Protein AF-A0A7C3X3Q3-F1 (afdb_monomer_lite)

pLDDT: mean 87.03, std 16.1, range [41.56, 98.62]

Secondary structure (DSSP, 8-state):
--TT-S-TTT---HHHHTT-EE-TTS-EE-GGGTTSEE----HHHHHHHHHHHHHHH-TTHHHHHHHHHHHHHHHHHHHHTTTTHHHHHH-HHHHHHHHHHHHHHHHHTT--EEEEEEEETTTEEEEEEES-S-HHHHHHHHHHHHHHHHTEEEEEEEEEEETTEEEEEEEEEEEPP------PPPPPPPPP--------S----

Sequence (205 aa):
MPGDDKCSLCGFPRSIRQKLVWAADGGLYLPARRSERLIMLEQEEISTLLAEGTRLRGEELLPTLRERRREFSREQVASQVRGLRRFLLRHRPMVKGAIKAAFGEASYYGCGNISVTRLHPGKEMELKARHPYHPHLLAGDMWGFWEGLFGVEALLFLNRVSEGEWSIVVKTVGKAKSRLAGERPPRRPERGGWLSGRCCAGLGG

Structure (mmCIF, N/CA/C/O backbone):
data_AF-A0A7C3X3Q3-F1
#
_entry.id   AF-A0A7C3X3Q3-F1
#
loop_
_atom_site.group_PDB
_atom_site.id
_atom_site.type_symbol
_atom_site.label_atom_id
_atom_site.label_alt_id
_atom_site.label_comp_id
_atom_site.label_asym_id
_atom_site.label_entity_id
_atom_site.label_seq_id
_atom_site.pdbx_PDB_ins_code
_atom_site.Cartn_x
_atom_site.Cartn_y
_atom_site.Cartn_z
_atom_site.occupancy
_atom_site.B_iso_or_equiv
_atom_site.auth_seq_id
_atom_site.auth_comp_id
_atom_site.auth_asym_id
_atom_site.auth_atom_id
_atom_site.pdbx_PDB_model_num
ATOM 1 N N . MET A 1 1 ? 14.078 -7.267 12.164 1.00 48.78 1 MET A N 1
ATOM 2 C CA . MET A 1 1 ? 14.572 -8.296 11.227 1.00 48.78 1 MET A CA 1
ATOM 3 C C . MET A 1 1 ? 15.962 -8.684 11.694 1.00 48.78 1 MET A C 1
ATOM 5 O O . MET A 1 1 ? 16.666 -7.781 12.138 1.00 48.78 1 MET A O 1
ATOM 9 N N . PRO A 1 2 ? 16.345 -9.967 11.646 1.00 48.94 2 PRO A N 1
ATOM 10 C CA . PRO A 1 2 ? 17.743 -10.356 11.809 1.00 48.94 2 PRO A CA 1
ATOM 11 C C . PRO A 1 2 ? 18.583 -9.621 10.755 1.00 48.94 2 PRO A C 1
ATOM 13 O O . PRO A 1 2 ? 18.101 -9.422 9.640 1.00 48.94 2 PRO A O 1
ATOM 16 N N . GLY A 1 3 ? 19.800 -9.198 11.094 1.00 62.47 3 GLY A N 1
ATOM 17 C CA . GLY A 1 3 ? 20.677 -8.406 10.217 1.00 62.47 3 GLY A CA 1
ATOM 18 C C . GLY A 1 3 ? 21.105 -9.092 8.910 1.00 62.47 3 GLY A C 1
ATOM 19 O O . GLY A 1 3 ? 21.753 -8.454 8.086 1.00 62.47 3 GLY A O 1
ATOM 20 N N . ASP A 1 4 ? 20.690 -10.343 8.685 1.00 80.38 4 ASP A N 1
ATOM 21 C CA . ASP A 1 4 ? 21.292 -11.250 7.705 1.00 80.38 4 ASP A CA 1
ATOM 22 C C . ASP A 1 4 ? 20.435 -11.533 6.456 1.00 80.38 4 ASP A C 1
ATOM 24 O O . ASP A 1 4 ? 20.817 -12.360 5.626 1.00 80.38 4 ASP A O 1
ATOM 28 N N . ASP A 1 5 ? 19.297 -10.854 6.248 1.00 84.94 5 ASP A N 1
ATOM 29 C CA . ASP A 1 5 ? 18.501 -11.001 5.007 1.00 84.94 5 ASP A CA 1
ATOM 30 C C . ASP A 1 5 ? 19.105 -10.220 3.828 1.00 84.94 5 ASP A C 1
ATOM 32 O O . ASP A 1 5 ? 18.415 -9.519 3.093 1.00 84.94 5 ASP A O 1
ATOM 36 N N . LYS A 1 6 ? 20.422 -10.301 3.651 1.00 88.00 6 LYS A N 1
ATOM 37 C CA . LYS A 1 6 ? 21.136 -9.727 2.510 1.00 88.00 6 LYS A CA 1
ATOM 38 C C . LYS A 1 6 ? 21.990 -10.801 1.848 1.00 88.00 6 LYS A C 1
ATOM 40 O O . LYS A 1 6 ? 22.506 -11.732 2.474 1.00 88.00 6 LYS A O 1
ATOM 45 N N . CYS A 1 7 ? 22.109 -10.727 0.532 1.00 85.94 7 CYS A N 1
ATOM 46 C CA . CYS A 1 7 ? 23.108 -11.493 -0.195 1.00 85.94 7 CYS A CA 1
ATOM 47 C C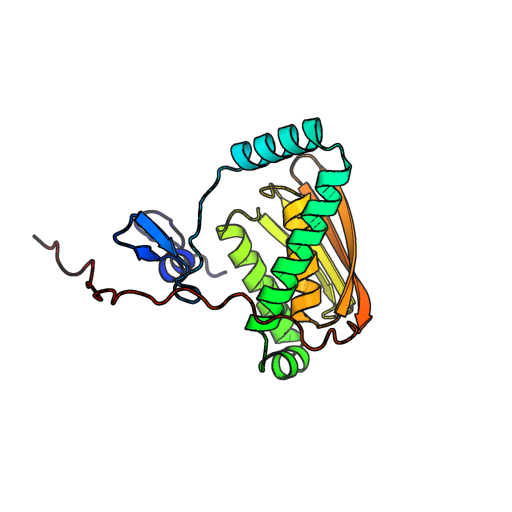 . CYS A 1 7 ? 24.501 -11.011 0.234 1.00 85.94 7 CYS A C 1
ATOM 49 O O . CYS A 1 7 ? 24.754 -9.811 0.211 1.00 85.94 7 CYS A O 1
ATOM 51 N N . SER A 1 8 ? 25.406 -11.921 0.598 1.00 89.06 8 SER A N 1
ATOM 52 C CA . SER A 1 8 ? 26.777 -11.552 0.981 1.00 89.06 8 SER A CA 1
ATOM 53 C C . SER A 1 8 ? 27.591 -10.990 -0.187 1.00 89.06 8 SER A C 1
ATOM 55 O O . SER A 1 8 ? 28.558 -10.279 0.043 1.00 89.06 8 SER A O 1
ATOM 57 N N . LEU A 1 9 ? 27.195 -11.292 -1.429 1.00 90.75 9 LEU A N 1
ATOM 58 C CA . LEU A 1 9 ? 27.890 -10.835 -2.633 1.00 90.75 9 LEU A CA 1
ATOM 59 C C . LEU A 1 9 ? 27.426 -9.447 -3.087 1.00 90.75 9 LEU A C 1
ATOM 61 O O . LEU A 1 9 ? 28.248 -8.590 -3.373 1.00 90.75 9 LEU A O 1
ATOM 65 N N . CYS A 1 10 ? 26.109 -9.223 -3.169 1.00 87.75 10 CYS A N 1
ATOM 66 C CA . CYS A 1 10 ? 25.545 -8.004 -3.765 1.00 87.75 10 CYS A CA 1
ATOM 67 C C . CYS A 1 10 ? 24.688 -7.162 -2.809 1.00 87.75 10 CYS A C 1
ATOM 69 O O . CYS A 1 10 ? 24.127 -6.152 -3.218 1.00 87.75 10 CYS A O 1
ATOM 71 N N . GLY A 1 11 ? 24.496 -7.594 -1.561 1.00 86.94 11 GLY A N 1
ATOM 72 C CA . GLY A 1 11 ? 23.656 -6.892 -0.587 1.00 86.94 11 GLY A CA 1
ATOM 73 C C . GLY A 1 11 ? 22.145 -6.961 -0.849 1.00 86.94 11 GLY A C 1
ATOM 74 O O . GLY A 1 11 ? 21.373 -6.525 0.005 1.00 86.94 11 GLY A O 1
ATOM 75 N N . PHE A 1 12 ? 21.702 -7.531 -1.978 1.00 84.75 12 PHE A N 1
ATOM 76 C CA . PHE A 1 12 ? 20.283 -7.622 -2.332 1.00 84.75 12 PHE A CA 1
ATOM 77 C C . PHE A 1 12 ? 19.506 -8.524 -1.355 1.00 84.75 12 PHE A C 1
ATOM 79 O O . PHE A 1 12 ? 20.010 -9.602 -1.010 1.00 84.75 12 PHE A O 1
ATOM 86 N N . PRO A 1 13 ? 18.289 -8.146 -0.920 1.00 86.69 13 PRO A N 1
ATOM 87 C CA . PRO A 1 13 ? 17.530 -8.949 0.031 1.00 86.69 13 PRO A CA 1
ATOM 88 C C . PRO A 1 13 ? 17.146 -10.330 -0.509 1.00 86.69 13 PRO A C 1
ATOM 90 O O . PRO A 1 13 ? 16.557 -10.460 -1.589 1.00 86.69 13 PRO A O 1
ATOM 93 N N . ARG A 1 14 ? 17.468 -11.393 0.242 1.00 88.94 14 ARG A N 1
ATOM 94 C CA . ARG A 1 14 ? 17.221 -12.777 -0.212 1.00 88.94 14 ARG A CA 1
ATOM 95 C C . ARG A 1 14 ? 15.725 -13.073 -0.268 1.00 88.94 14 ARG A C 1
ATOM 97 O O . ARG A 1 14 ? 15.280 -13.774 -1.179 1.00 88.94 14 ARG A O 1
ATOM 104 N N . SER A 1 15 ? 14.956 -12.497 0.653 1.00 85.62 15 SER A N 1
ATOM 105 C CA . SER A 1 15 ? 13.493 -12.585 0.678 1.00 85.62 15 SER A CA 1
ATOM 106 C C . SER A 1 15 ? 12.829 -12.086 -0.611 1.00 85.62 15 SER A C 1
ATOM 108 O O . SER A 1 15 ? 11.903 -12.734 -1.100 1.00 85.62 15 SER A O 1
ATOM 110 N N . ILE A 1 16 ? 13.322 -10.994 -1.209 1.00 86.19 16 ILE A N 1
ATOM 111 C CA . ILE A 1 16 ? 12.808 -10.480 -2.489 1.00 86.19 16 ILE A CA 1
ATOM 112 C C . ILE A 1 16 ? 13.169 -11.432 -3.625 1.00 86.19 16 ILE A C 1
ATOM 114 O O . ILE A 1 16 ? 12.316 -11.767 -4.444 1.00 86.19 16 ILE A O 1
ATOM 118 N N . ARG A 1 17 ? 14.420 -11.909 -3.671 1.00 87.81 17 ARG A N 1
ATOM 119 C CA . ARG A 1 17 ? 14.879 -12.834 -4.719 1.00 87.81 17 ARG A CA 1
ATOM 120 C C . ARG A 1 17 ? 14.000 -14.084 -4.800 1.00 87.81 17 ARG A C 1
ATOM 122 O O . ARG A 1 17 ? 13.717 -14.558 -5.890 1.00 87.81 17 ARG A O 1
ATOM 129 N N . GLN A 1 18 ? 13.549 -14.610 -3.663 1.00 88.00 18 GLN A N 1
ATOM 130 C CA . GLN A 1 18 ? 12.656 -15.776 -3.619 1.00 88.00 18 GLN A CA 1
ATOM 131 C C . GLN A 1 18 ? 11.231 -15.473 -4.112 1.00 88.00 18 GLN A C 1
ATOM 133 O O . GLN A 1 18 ? 10.483 -16.392 -4.448 1.00 88.00 18 GLN A O 1
ATOM 138 N N . LYS A 1 19 ? 10.847 -14.195 -4.149 1.00 89.31 19 LYS A N 1
ATOM 139 C CA . LYS A 1 19 ? 9.510 -13.715 -4.516 1.00 89.31 19 LYS A CA 1
ATOM 140 C C . LYS A 1 19 ? 9.447 -13.103 -5.908 1.00 89.31 19 LYS A C 1
ATOM 142 O O . LYS A 1 19 ? 8.349 -12.791 -6.349 1.00 89.31 19 LYS A O 1
ATOM 147 N N . LEU A 1 20 ? 10.568 -12.964 -6.606 1.00 90.44 20 LEU A N 1
ATOM 148 C CA . LEU A 1 20 ? 10.625 -12.436 -7.964 1.00 90.44 20 LEU A CA 1
ATOM 149 C C . LEU A 1 20 ? 11.156 -13.497 -8.925 1.00 90.44 20 LEU A C 1
ATOM 151 O O . LEU A 1 20 ? 12.190 -14.114 -8.686 1.00 90.44 20 LEU A O 1
ATOM 155 N N . VAL A 1 21 ? 10.445 -13.695 -10.031 1.00 91.38 21 VAL A N 1
ATOM 156 C CA . VAL A 1 21 ? 10.838 -14.593 -11.119 1.00 91.38 21 VAL A CA 1
ATOM 157 C C . VAL A 1 21 ? 11.000 -13.766 -12.378 1.00 91.38 21 VAL A C 1
ATOM 159 O O . VAL A 1 21 ? 10.036 -13.162 -12.843 1.00 91.38 21 VAL A O 1
ATOM 162 N N . TRP A 1 22 ? 12.209 -13.774 -12.926 1.00 90.50 22 TRP A N 1
ATOM 163 C CA . TRP A 1 22 ? 12.476 -13.315 -14.282 1.00 90.50 22 TRP A CA 1
ATOM 164 C C . TRP A 1 22 ? 12.154 -14.461 -15.236 1.00 90.50 22 TRP A C 1
ATOM 166 O O . TRP A 1 22 ? 12.730 -15.545 -15.119 1.00 90.50 22 TRP A O 1
ATOM 176 N N . ALA A 1 23 ? 11.188 -14.258 -16.123 1.00 89.31 23 ALA A N 1
ATOM 177 C CA . ALA A 1 23 ? 10.829 -15.235 -17.139 1.00 89.31 23 ALA A CA 1
ATOM 178 C C . ALA A 1 23 ? 11.629 -15.000 -18.430 1.00 89.31 23 ALA A C 1
ATOM 180 O O . ALA A 1 23 ? 12.208 -13.936 -18.643 1.00 89.31 23 ALA A O 1
ATOM 181 N N . ALA A 1 24 ? 11.660 -16.010 -19.302 1.00 88.88 24 ALA A N 1
ATOM 182 C CA . ALA A 1 24 ? 12.420 -15.961 -20.555 1.00 88.88 24 ALA A CA 1
ATOM 183 C C . ALA A 1 24 ? 11.885 -14.921 -21.556 1.00 88.88 24 ALA A C 1
ATOM 185 O O . ALA A 1 24 ? 12.605 -14.528 -22.465 1.00 88.88 24 ALA A O 1
ATOM 186 N N . ASP A 1 25 ? 10.648 -14.453 -21.377 1.00 87.88 25 ASP A N 1
ATOM 187 C CA . ASP A 1 25 ? 10.040 -13.379 -22.171 1.00 87.88 25 ASP A CA 1
ATOM 188 C C . ASP A 1 25 ? 10.447 -11.971 -21.685 1.00 87.88 25 ASP A C 1
ATOM 190 O O . ASP A 1 25 ? 9.892 -10.967 -22.133 1.00 87.88 25 ASP A O 1
ATOM 194 N N . GLY A 1 26 ? 11.392 -11.885 -20.740 1.00 88.38 26 GLY A N 1
ATOM 195 C CA . GLY A 1 26 ? 11.824 -10.632 -20.122 1.00 88.38 26 GLY A CA 1
ATOM 196 C C . GLY A 1 26 ? 10.808 -10.051 -19.132 1.00 88.38 26 GLY A C 1
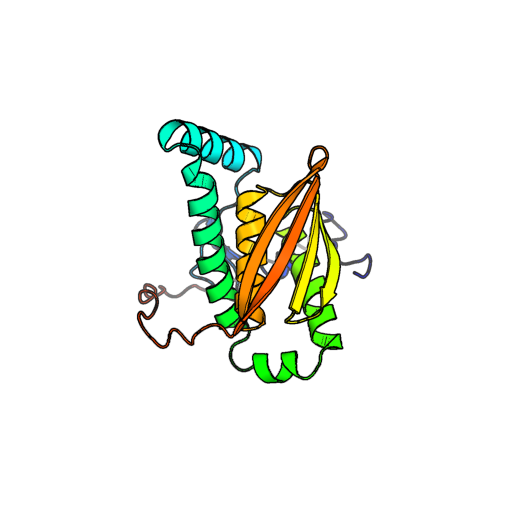ATOM 197 O O . GLY A 1 26 ? 10.957 -8.913 -18.685 1.00 88.38 26 GLY A O 1
ATOM 198 N N . GLY A 1 27 ? 9.748 -10.789 -18.792 1.00 91.81 27 GLY A N 1
ATOM 199 C CA . GLY A 1 27 ? 8.782 -10.390 -17.779 1.00 91.81 27 GLY A CA 1
ATOM 200 C C . GLY A 1 27 ? 9.265 -10.682 -16.356 1.00 91.81 27 GLY A C 1
ATOM 201 O O . GLY A 1 27 ? 9.918 -11.692 -16.087 1.00 91.81 27 GLY A O 1
ATOM 202 N N . LEU A 1 28 ? 8.892 -9.806 -15.424 1.00 91.62 28 LEU A N 1
ATOM 203 C CA . LEU A 1 28 ? 9.081 -10.002 -13.990 1.00 91.62 28 LEU A CA 1
ATOM 204 C C . LEU A 1 28 ? 7.753 -10.429 -13.359 1.00 91.62 28 LEU A C 1
ATOM 206 O O . LEU A 1 28 ? 6.719 -9.823 -13.628 1.00 91.62 28 LEU A O 1
ATOM 210 N N . TYR A 1 29 ? 7.760 -11.457 -12.513 1.00 91.88 29 TYR A N 1
ATOM 211 C CA . TYR A 1 29 ? 6.540 -12.027 -11.933 1.00 91.88 29 TYR A CA 1
ATOM 212 C C . TYR A 1 29 ? 6.707 -12.378 -10.459 1.00 91.88 29 TYR A C 1
ATOM 214 O O . TYR A 1 29 ? 7.791 -12.741 -10.006 1.00 91.88 29 TYR A O 1
ATOM 222 N N . LEU A 1 30 ? 5.591 -12.394 -9.727 1.00 88.50 30 LEU A N 1
ATOM 223 C CA . LEU A 1 30 ? 5.519 -13.039 -8.415 1.00 88.50 30 LEU A CA 1
ATOM 224 C C . LEU A 1 30 ? 5.216 -14.542 -8.591 1.00 88.50 30 LEU A C 1
ATOM 226 O O . LEU A 1 30 ? 4.232 -14.873 -9.263 1.00 88.50 30 LEU A O 1
ATOM 230 N N . PRO A 1 31 ? 5.947 -15.481 -7.951 1.00 85.69 31 PRO A N 1
ATOM 231 C CA . PRO A 1 31 ? 5.655 -16.914 -8.014 1.00 85.69 31 PRO A CA 1
ATOM 232 C C . PRO A 1 31 ? 4.219 -17.251 -7.616 1.00 85.69 31 PRO A C 1
ATOM 234 O O . PRO A 1 31 ? 3.584 -18.096 -8.243 1.00 85.69 31 PRO A O 1
ATOM 237 N N . ALA A 1 32 ? 3.688 -16.559 -6.604 1.00 82.38 32 ALA A N 1
ATOM 238 C CA . ALA A 1 32 ? 2.316 -16.737 -6.141 1.00 82.38 32 ALA A CA 1
ATOM 239 C C . ALA A 1 32 ? 1.274 -16.220 -7.152 1.00 82.38 32 ALA A C 1
ATOM 241 O O . ALA A 1 32 ? 0.105 -16.595 -7.085 1.00 82.38 32 ALA A O 1
ATOM 242 N N . ARG A 1 33 ? 1.677 -15.358 -8.096 1.00 81.50 33 ARG A N 1
ATOM 243 C CA . ARG A 1 33 ? 0.783 -14.651 -9.022 1.00 81.50 33 ARG A CA 1
ATOM 244 C C . ARG A 1 33 ? 1.365 -14.552 -10.423 1.00 81.50 33 ARG A C 1
ATOM 246 O O . ARG A 1 33 ? 1.398 -13.488 -11.022 1.00 81.50 33 ARG A O 1
ATOM 253 N N . ARG A 1 34 ? 1.750 -15.684 -11.008 1.00 76.19 34 ARG A N 1
ATOM 254 C CA . ARG A 1 34 ? 2.487 -15.716 -12.285 1.00 76.19 34 ARG A CA 1
ATOM 255 C C . ARG A 1 34 ? 1.800 -15.083 -13.521 1.00 76.19 34 ARG A C 1
ATOM 257 O O . ARG A 1 34 ? 2.319 -15.259 -14.607 1.00 76.19 34 ARG A O 1
ATOM 264 N N . SER A 1 35 ? 0.594 -14.507 -13.457 1.00 81.69 35 SER A N 1
ATOM 265 C CA . SER A 1 35 ? 0.067 -13.689 -14.585 1.00 81.69 35 SER A CA 1
ATOM 266 C C . SER A 1 35 ? 0.054 -12.203 -14.305 1.00 81.69 35 SER A C 1
ATOM 268 O O . SER A 1 35 ? -0.385 -11.440 -15.156 1.00 81.69 35 SER A O 1
ATOM 270 N N . GLU A 1 36 ? 0.393 -11.803 -13.091 1.00 85.56 36 GLU A N 1
ATOM 271 C CA . GLU A 1 36 ? 0.588 -10.401 -12.797 1.00 85.56 36 GLU A CA 1
ATOM 272 C C . GLU A 1 36 ? 2.037 -10.138 -13.174 1.00 85.56 36 GLU A C 1
ATOM 274 O O . GLU A 1 36 ? 2.958 -10.610 -12.501 1.00 85.56 36 GLU A O 1
ATOM 279 N N . ARG A 1 37 ? 2.219 -9.484 -14.324 1.00 91.25 37 ARG A N 1
ATOM 280 C CA . ARG A 1 37 ? 3.520 -8.954 -14.709 1.00 91.25 37 ARG A CA 1
ATOM 281 C C . ARG A 1 37 ? 3.790 -7.747 -13.825 1.00 91.25 37 ARG A C 1
ATOM 283 O O . ARG A 1 37 ? 2.954 -6.853 -13.712 1.00 91.25 37 ARG A O 1
ATOM 290 N N . LEU A 1 38 ? 4.948 -7.750 -13.196 1.00 91.06 38 LEU A N 1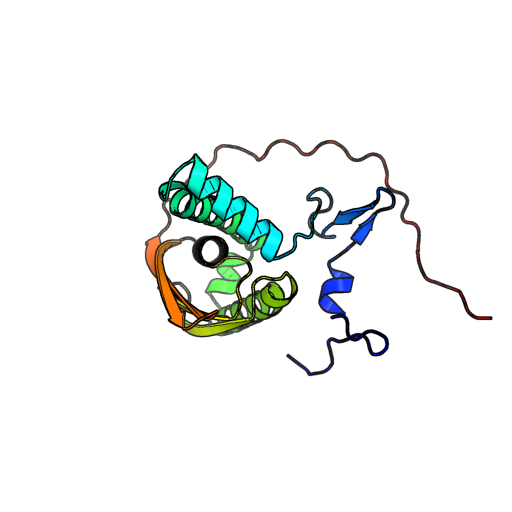
ATOM 291 C CA . LEU A 1 38 ? 5.472 -6.615 -12.472 1.00 91.06 38 LEU A CA 1
ATOM 292 C C . LEU A 1 38 ? 6.203 -5.706 -13.452 1.00 91.06 38 LEU A C 1
ATOM 294 O O . LEU A 1 38 ? 6.945 -6.168 -14.320 1.00 91.06 38 LEU A O 1
ATOM 298 N N . ILE A 1 39 ? 5.989 -4.412 -13.274 1.00 92.50 39 ILE A N 1
ATOM 299 C CA . ILE A 1 39 ? 6.817 -3.365 -13.852 1.00 92.50 39 ILE A CA 1
ATOM 300 C C . ILE A 1 39 ? 7.496 -2.641 -12.695 1.00 92.50 39 ILE A C 1
ATOM 302 O O . ILE A 1 39 ? 6.902 -2.480 -11.627 1.00 92.50 39 ILE A O 1
ATOM 306 N N . MET A 1 40 ? 8.750 -2.263 -12.898 1.00 90.81 40 MET A N 1
ATOM 307 C CA . MET A 1 40 ? 9.483 -1.404 -11.978 1.00 90.81 40 MET A CA 1
ATOM 308 C C . MET A 1 40 ? 9.474 -0.012 -12.591 1.00 90.81 40 MET A C 1
ATOM 310 O O . MET A 1 40 ? 9.787 0.124 -13.769 1.00 90.81 40 MET A O 1
ATOM 314 N N . LEU A 1 41 ? 9.048 0.971 -11.807 1.00 94.38 41 LEU A N 1
ATOM 315 C CA . LEU A 1 41 ? 9.031 2.376 -12.190 1.00 94.38 41 LEU A CA 1
ATOM 316 C C . LEU A 1 41 ? 9.858 3.144 -11.169 1.00 94.38 41 LEU A C 1
ATOM 318 O O . LEU A 1 41 ? 9.809 2.825 -9.973 1.00 94.38 41 LEU A O 1
ATOM 322 N N . GLU A 1 42 ? 10.590 4.141 -11.638 1.00 94.19 42 GLU A N 1
ATOM 323 C CA . GLU A 1 42 ? 11.305 5.063 -10.767 1.00 94.19 42 GLU A CA 1
ATOM 324 C C . GLU A 1 42 ? 10.317 6.013 -10.076 1.00 94.19 42 GLU A C 1
ATOM 326 O O . GLU A 1 42 ? 9.201 6.271 -10.548 1.00 94.19 42 GLU A O 1
ATOM 331 N N . GLN A 1 43 ? 10.703 6.524 -8.908 1.00 94.12 43 GLN A N 1
ATOM 332 C CA . GLN A 1 43 ? 9.839 7.408 -8.124 1.00 94.12 43 GLN A CA 1
ATOM 333 C C . GLN A 1 43 ? 9.528 8.702 -8.894 1.00 94.12 43 GLN A C 1
ATOM 335 O O . GLN A 1 43 ? 8.411 9.230 -8.829 1.00 94.12 43 GLN A O 1
ATOM 340 N N . GLU A 1 44 ? 10.509 9.194 -9.639 1.00 95.12 44 GLU A N 1
ATOM 341 C CA . GLU A 1 44 ? 10.461 10.381 -10.480 1.00 95.12 44 GLU A CA 1
ATOM 342 C C . GLU A 1 44 ? 9.469 10.197 -11.634 1.00 95.12 44 GLU A C 1
ATOM 344 O O . GLU A 1 44 ? 8.680 11.101 -11.916 1.00 95.12 44 GLU A O 1
ATOM 349 N N . GLU A 1 45 ? 9.433 9.011 -12.246 1.00 96.62 45 GLU A N 1
ATOM 350 C CA . GLU A 1 45 ? 8.486 8.673 -13.314 1.00 96.62 45 GLU A CA 1
ATOM 351 C C . GLU A 1 45 ? 7.046 8.672 -12.794 1.00 96.62 45 GLU A C 1
ATOM 353 O O . GLU A 1 45 ? 6.161 9.286 -13.396 1.00 96.62 45 GLU A O 1
ATOM 358 N N . ILE A 1 46 ? 6.809 8.037 -11.637 1.00 96.38 46 ILE A N 1
ATOM 359 C CA . ILE A 1 46 ? 5.488 8.025 -10.990 1.00 96.38 46 ILE A CA 1
ATOM 360 C C . ILE A 1 46 ? 5.059 9.454 -10.646 1.00 96.38 46 ILE A C 1
ATOM 362 O O . ILE A 1 46 ? 3.923 9.845 -10.919 1.00 96.38 46 ILE A O 1
ATOM 366 N N . SER A 1 47 ? 5.965 10.243 -10.066 1.00 95.25 47 SER A N 1
ATOM 367 C CA . SER A 1 47 ? 5.686 11.625 -9.667 1.00 95.25 47 SER A CA 1
ATOM 368 C C . SER A 1 47 ? 5.363 12.503 -10.876 1.00 95.25 47 SER A C 1
ATOM 370 O O . SER A 1 47 ? 4.388 13.251 -10.841 1.00 95.25 47 SER A O 1
ATOM 372 N N . THR A 1 48 ? 6.118 12.358 -11.966 1.00 97.00 48 THR A N 1
ATOM 373 C CA . THR A 1 48 ? 5.900 13.092 -13.220 1.00 97.00 48 THR A CA 1
ATOM 374 C C . THR A 1 48 ? 4.560 12.722 -13.847 1.00 97.00 48 THR A C 1
ATOM 376 O O . THR A 1 48 ? 3.777 13.602 -14.202 1.00 97.00 48 THR A O 1
ATOM 379 N N . LEU A 1 49 ? 4.242 11.426 -13.918 1.00 97.31 49 LEU A N 1
ATOM 380 C CA . LEU A 1 49 ? 2.973 10.945 -14.464 1.00 97.31 49 LEU A CA 1
ATOM 381 C C . LEU A 1 49 ? 1.772 11.479 -13.674 1.00 97.31 49 LEU A C 1
ATOM 383 O O . LEU A 1 49 ? 0.758 11.859 -14.262 1.00 97.31 49 LEU A O 1
ATOM 387 N N . LEU A 1 50 ? 1.875 11.531 -12.345 1.00 97.06 50 LEU A N 1
ATOM 388 C CA . LEU A 1 50 ? 0.814 12.061 -11.489 1.00 97.06 50 LEU A CA 1
ATOM 389 C C . LEU A 1 50 ? 0.716 13.586 -11.545 1.00 97.06 50 LEU A C 1
ATOM 391 O O . LEU A 1 50 ? -0.399 14.106 -11.501 1.00 97.06 50 LEU A O 1
ATOM 395 N N . ALA A 1 51 ? 1.839 14.294 -11.677 1.00 96.44 51 ALA A N 1
ATOM 396 C CA . ALA A 1 51 ? 1.851 15.741 -11.868 1.00 96.44 51 ALA A CA 1
ATOM 397 C C . ALA A 1 51 ? 1.169 16.122 -13.190 1.00 96.44 51 ALA A C 1
ATOM 399 O O . ALA A 1 51 ? 0.249 16.939 -13.193 1.00 96.44 51 ALA A O 1
ATOM 400 N N . GLU A 1 52 ? 1.525 15.455 -14.291 1.00 98.00 52 GLU A N 1
ATOM 401 C CA . GLU A 1 52 ? 0.879 15.656 -15.592 1.00 98.00 52 GLU A CA 1
ATOM 402 C C . GLU A 1 52 ? -0.596 15.246 -15.574 1.00 98.00 52 GLU A C 1
ATOM 404 O O . GLU A 1 52 ? -1.458 15.968 -16.078 1.00 98.00 52 GLU A O 1
ATOM 409 N N . GLY A 1 53 ? -0.922 14.121 -14.934 1.00 97.31 53 GLY A N 1
ATOM 410 C CA . GLY A 1 53 ? -2.305 13.696 -14.748 1.00 97.31 53 GLY A CA 1
ATOM 411 C C . GLY A 1 53 ? -3.130 14.744 -14.000 1.00 97.31 53 GLY A C 1
ATOM 412 O O . GLY A 1 53 ? -4.234 15.076 -14.432 1.00 97.31 53 GLY A O 1
ATOM 413 N N . THR A 1 54 ? -2.586 15.292 -12.913 1.00 97.44 54 THR A N 1
ATOM 414 C CA . THR A 1 54 ? -3.236 16.335 -12.105 1.00 97.44 54 THR A CA 1
ATOM 415 C C . THR A 1 54 ? -3.378 17.630 -12.900 1.00 97.44 54 THR A C 1
ATOM 417 O O . THR A 1 54 ? -4.447 18.232 -12.896 1.00 97.44 54 THR A O 1
ATOM 420 N N . ARG A 1 55 ? -2.363 18.013 -13.683 1.00 97.81 55 ARG A N 1
ATOM 421 C CA . ARG A 1 55 ? -2.428 19.168 -14.591 1.00 97.81 55 ARG A CA 1
ATOM 422 C C . ARG A 1 55 ? -3.560 19.038 -15.617 1.00 97.81 55 ARG A C 1
ATOM 424 O O . ARG A 1 55 ? -4.223 20.024 -15.920 1.00 97.81 55 ARG A O 1
ATOM 431 N N . LEU A 1 56 ? -3.785 17.835 -16.150 1.00 98.06 56 LEU A N 1
ATOM 432 C CA . LEU A 1 56 ? -4.787 17.576 -17.192 1.00 98.06 56 LEU A CA 1
ATOM 433 C C . LEU A 1 56 ? -6.203 17.316 -16.654 1.00 98.06 56 LEU A C 1
ATOM 435 O O . LEU A 1 56 ? -7.179 17.584 -17.354 1.00 98.06 56 LEU A O 1
ATOM 439 N N . ARG A 1 57 ? -6.333 16.730 -15.459 1.00 96.50 57 ARG A N 1
ATOM 440 C CA . ARG A 1 57 ? -7.615 16.258 -14.892 1.00 96.50 57 ARG A CA 1
ATOM 441 C C . ARG A 1 57 ? -8.040 16.995 -13.620 1.00 96.50 57 ARG A C 1
ATOM 443 O O . ARG A 1 57 ? -9.141 16.752 -13.138 1.00 96.50 57 ARG A O 1
ATOM 450 N N . GLY A 1 58 ? -7.196 17.881 -13.103 1.00 97.12 58 GLY A N 1
ATOM 451 C CA . GLY A 1 58 ? -7.401 18.599 -11.852 1.00 97.12 58 GLY A CA 1
ATOM 452 C C . GLY A 1 58 ? -7.019 17.794 -10.607 1.00 97.12 58 GLY A C 1
ATOM 453 O O . GLY A 1 58 ? -6.707 16.601 -10.656 1.00 97.12 58 GLY A O 1
ATOM 454 N N . GLU A 1 59 ? -7.094 18.471 -9.461 1.00 94.69 59 GLU A N 1
ATOM 455 C CA . GLU A 1 59 ? -6.732 17.946 -8.133 1.00 94.69 59 GLU A CA 1
ATOM 456 C C . GLU A 1 59 ? -7.592 16.750 -7.685 1.00 94.69 59 GLU A C 1
ATOM 458 O O . GLU A 1 59 ? -7.184 15.960 -6.833 1.00 94.69 59 GLU A O 1
ATOM 463 N N . GLU A 1 60 ? -8.768 16.554 -8.290 1.00 95.75 60 GLU A N 1
ATOM 464 C CA . GLU A 1 60 ? -9.659 15.417 -8.014 1.00 95.75 60 GLU A CA 1
ATOM 465 C C . GLU A 1 60 ? -9.080 14.062 -8.458 1.00 95.75 60 GLU A C 1
ATOM 467 O O . GLU A 1 60 ? -9.532 13.000 -7.999 1.00 95.75 60 GLU A O 1
ATOM 472 N N . LEU A 1 61 ? -8.038 14.070 -9.298 1.00 96.69 61 LEU A N 1
ATOM 473 C CA . LEU A 1 61 ? -7.348 12.854 -9.714 1.00 96.69 61 LEU A CA 1
ATOM 474 C C . LEU A 1 61 ? -6.737 12.112 -8.518 1.00 96.69 61 LEU A C 1
ATOM 476 O O . LEU A 1 61 ? -6.886 10.892 -8.413 1.00 96.69 61 LEU A O 1
ATOM 480 N N . LEU A 1 62 ? -6.070 12.819 -7.601 1.00 96.81 62 LEU A N 1
ATOM 481 C CA . LEU A 1 62 ? -5.356 12.184 -6.488 1.00 96.81 62 LEU A CA 1
ATOM 482 C C . LEU A 1 62 ? -6.302 11.474 -5.499 1.00 96.81 62 LEU A C 1
ATOM 484 O O . LEU A 1 62 ? -6.031 10.314 -5.161 1.00 96.81 62 LEU A O 1
ATOM 488 N N . PRO A 1 63 ? -7.422 12.079 -5.045 1.00 96.38 63 PRO A N 1
ATOM 489 C CA . PRO A 1 63 ? -8.450 11.368 -4.287 1.00 96.38 63 PRO A CA 1
ATOM 490 C C . PRO A 1 63 ? -9.011 10.150 -5.026 1.00 96.38 63 PRO A C 1
ATOM 492 O O . PRO A 1 63 ? -9.157 9.093 -4.411 1.00 96.38 63 PRO A O 1
ATOM 495 N N . THR A 1 64 ? -9.267 10.273 -6.333 1.00 96.94 64 THR A N 1
ATOM 496 C CA . THR A 1 64 ? -9.798 9.177 -7.156 1.00 96.94 64 THR A CA 1
ATOM 497 C C . THR A 1 64 ? -8.821 8.006 -7.220 1.00 96.94 64 THR A C 1
ATOM 499 O O . THR A 1 64 ? -9.194 6.867 -6.940 1.00 96.94 64 THR A O 1
ATOM 502 N N . LEU A 1 65 ? -7.548 8.266 -7.524 1.00 97.00 65 LEU A N 1
ATOM 503 C CA . LEU A 1 65 ? -6.507 7.236 -7.570 1.00 97.00 65 LEU A CA 1
ATOM 504 C C . LEU A 1 65 ? -6.303 6.569 -6.212 1.00 97.00 65 LEU A C 1
ATOM 506 O O . LEU A 1 65 ? -6.147 5.350 -6.140 1.00 97.00 65 LEU A O 1
ATOM 510 N N . ARG A 1 66 ? -6.343 7.348 -5.129 1.00 97.81 66 ARG A N 1
ATOM 511 C CA . ARG A 1 66 ? -6.262 6.826 -3.763 1.00 97.81 66 ARG A CA 1
ATOM 512 C C . ARG A 1 66 ? -7.400 5.853 -3.460 1.00 97.81 66 ARG A C 1
ATOM 514 O O . ARG A 1 66 ? -7.138 4.790 -2.900 1.00 97.81 66 ARG A O 1
ATOM 521 N N . GLU A 1 67 ? -8.630 6.177 -3.856 1.00 97.56 67 GLU A N 1
ATOM 522 C CA . GLU A 1 67 ? -9.778 5.276 -3.699 1.00 97.56 67 GLU A CA 1
ATOM 523 C C . GLU A 1 67 ? -9.616 4.006 -4.547 1.00 97.56 67 GLU A C 1
ATOM 525 O O . GLU A 1 67 ? -9.783 2.899 -4.039 1.00 97.56 67 GLU A O 1
ATOM 530 N N . ARG A 1 68 ? -9.173 4.127 -5.805 1.00 97.44 68 ARG A N 1
ATOM 531 C CA . ARG A 1 68 ? -8.896 2.955 -6.658 1.00 97.44 68 ARG A CA 1
ATOM 532 C C . ARG A 1 68 ? -7.812 2.047 -6.079 1.00 97.44 68 ARG A C 1
ATOM 534 O O . ARG A 1 68 ? -7.956 0.825 -6.096 1.00 97.44 68 ARG A O 1
ATOM 541 N N . ARG A 1 69 ? -6.739 2.622 -5.525 1.00 97.25 69 ARG A N 1
ATOM 542 C CA . ARG A 1 69 ? -5.691 1.862 -4.821 1.00 97.25 69 ARG A CA 1
ATOM 543 C C . ARG A 1 69 ? -6.221 1.183 -3.566 1.00 97.25 69 ARG A C 1
ATOM 545 O O . ARG A 1 69 ? -5.885 0.023 -3.333 1.00 97.25 69 ARG A O 1
ATOM 552 N N . ARG A 1 70 ? -7.084 1.855 -2.798 1.00 97.88 70 ARG A N 1
ATOM 553 C CA . ARG A 1 70 ? -7.785 1.257 -1.654 1.00 97.88 70 ARG A CA 1
ATOM 554 C C . ARG A 1 70 ? -8.609 0.047 -2.084 1.00 97.88 70 ARG A C 1
ATOM 556 O O . ARG A 1 70 ? -8.460 -1.008 -1.471 1.00 97.88 70 ARG A O 1
ATOM 563 N N . GLU A 1 71 ? -9.438 0.165 -3.120 1.00 96.50 71 GLU A N 1
ATOM 564 C CA . GLU A 1 71 ? -10.254 -0.946 -3.634 1.00 96.50 71 GLU A CA 1
ATOM 565 C C . GLU A 1 71 ? -9.383 -2.143 -4.034 1.00 96.50 71 GLU A C 1
ATOM 567 O O . GLU A 1 71 ? -9.584 -3.249 -3.522 1.00 96.50 71 GLU A O 1
ATOM 572 N N . PHE A 1 72 ? -8.359 -1.894 -4.854 1.00 95.00 72 PHE A N 1
ATOM 573 C CA . PHE A 1 72 ? -7.415 -2.915 -5.303 1.00 95.00 72 PHE A CA 1
ATOM 574 C C . PHE A 1 72 ? -6.724 -3.612 -4.124 1.00 95.00 72 PHE A C 1
ATOM 576 O O . PHE A 1 72 ? -6.797 -4.833 -3.979 1.00 95.00 72 PHE A O 1
ATOM 583 N N . SER A 1 73 ? -6.088 -2.849 -3.233 1.00 95.88 73 SER A N 1
ATOM 584 C CA . SER A 1 73 ? -5.345 -3.400 -2.096 1.00 95.88 73 SER A CA 1
ATOM 585 C C . SER A 1 73 ? -6.258 -4.135 -1.110 1.00 95.88 73 SER A C 1
ATOM 587 O O . SER A 1 73 ? -5.880 -5.185 -0.583 1.00 95.88 73 SER A O 1
ATOM 589 N N . ARG A 1 74 ? -7.496 -3.660 -0.914 1.00 96.06 74 ARG A N 1
ATOM 590 C CA . ARG A 1 74 ? -8.510 -4.344 -0.099 1.00 96.06 74 ARG A CA 1
ATOM 591 C C . ARG A 1 74 ? -8.843 -5.723 -0.640 1.00 96.06 74 ARG A C 1
ATOM 593 O O . ARG A 1 74 ? -8.840 -6.685 0.127 1.00 96.06 74 ARG A O 1
ATOM 600 N N . GLU A 1 75 ? -9.134 -5.829 -1.931 1.00 93.25 75 GLU A N 1
ATOM 601 C CA . GLU A 1 75 ? -9.468 -7.104 -2.574 1.00 93.25 75 GLU A CA 1
ATOM 602 C C . GLU A 1 75 ? -8.297 -8.080 -2.522 1.00 93.25 75 GLU A C 1
ATOM 604 O O . GLU A 1 75 ? -8.462 -9.248 -2.151 1.00 93.25 75 GLU A O 1
ATOM 609 N N . GLN A 1 76 ? -7.097 -7.579 -2.810 1.00 91.56 76 GLN A N 1
ATOM 610 C CA . GLN A 1 76 ? -5.879 -8.375 -2.795 1.00 91.56 76 GLN A CA 1
ATOM 611 C C . GLN A 1 76 ? -5.609 -8.967 -1.412 1.00 91.56 76 GLN A C 1
ATOM 613 O O . GLN A 1 76 ? -5.445 -10.184 -1.288 1.00 91.56 76 GLN A O 1
ATOM 618 N N . VAL A 1 77 ? -5.652 -8.147 -0.362 1.00 93.69 77 VAL A N 1
ATOM 619 C CA . VAL A 1 77 ? -5.435 -8.621 1.011 1.00 93.69 77 VAL A CA 1
ATOM 620 C C . VAL A 1 77 ? -6.567 -9.538 1.463 1.00 93.69 77 VAL A C 1
ATOM 622 O O . VAL A 1 77 ? -6.297 -10.604 2.016 1.00 93.69 77 VAL A O 1
ATOM 625 N N . ALA A 1 78 ? -7.827 -9.191 1.177 1.00 92.94 78 ALA A N 1
ATOM 626 C CA . ALA A 1 78 ? -8.978 -10.020 1.535 1.00 92.94 78 ALA A CA 1
ATOM 627 C C . ALA A 1 78 ? -8.902 -11.423 0.912 1.00 92.94 78 ALA A C 1
ATOM 629 O O . ALA A 1 78 ? -9.246 -12.407 1.573 1.00 92.94 78 ALA A O 1
ATOM 630 N N . SER A 1 79 ? -8.424 -11.526 -0.333 1.00 90.56 79 SER A N 1
ATOM 631 C CA . SER A 1 79 ? -8.239 -12.808 -1.017 1.00 90.56 79 SER A CA 1
ATOM 632 C C . SER A 1 79 ? -7.152 -13.669 -0.361 1.00 90.56 79 SER A C 1
ATOM 634 O O . SER A 1 79 ? -7.358 -14.868 -0.176 1.00 90.56 79 SER A O 1
ATOM 636 N N . GLN A 1 80 ? -6.040 -13.060 0.067 1.00 89.88 80 GLN A N 1
ATOM 637 C CA . GLN A 1 80 ? -4.909 -13.754 0.693 1.00 89.88 80 GLN A CA 1
ATOM 638 C C . GLN A 1 80 ? -5.225 -14.256 2.100 1.00 89.88 80 GLN A C 1
ATOM 640 O O . GLN A 1 80 ? -4.758 -15.319 2.500 1.00 89.88 80 GLN A O 1
ATOM 645 N N . VAL A 1 81 ? -6.032 -13.509 2.857 1.00 90.69 81 VAL A N 1
ATOM 646 C CA . VAL A 1 81 ? -6.422 -13.903 4.220 1.00 90.69 81 VAL A CA 1
ATOM 647 C C . VAL A 1 81 ? -7.706 -14.730 4.253 1.00 90.69 81 VAL A C 1
ATOM 649 O O . VAL A 1 81 ? -8.194 -15.075 5.334 1.00 90.69 81 VAL A O 1
ATOM 652 N N . ARG A 1 82 ? -8.281 -15.070 3.093 1.00 88.00 82 ARG A N 1
ATOM 653 C CA . ARG A 1 82 ? -9.480 -15.908 3.016 1.00 88.00 82 ARG A CA 1
ATOM 654 C C . ARG A 1 82 ? -9.197 -17.266 3.671 1.00 88.00 82 ARG A C 1
ATOM 656 O O . ARG A 1 82 ? -8.188 -17.902 3.407 1.00 88.00 82 ARG A O 1
ATOM 663 N N . GLY A 1 83 ? -10.071 -17.696 4.582 1.00 85.44 83 GLY A N 1
ATOM 664 C CA . GLY A 1 83 ? -9.890 -18.922 5.377 1.00 85.44 83 GLY A CA 1
ATOM 665 C C . GLY A 1 83 ? -9.020 -18.740 6.629 1.00 85.44 83 GLY A C 1
ATOM 666 O O . GLY A 1 83 ? -9.387 -19.231 7.694 1.00 85.44 83 GLY A O 1
ATOM 667 N N . LEU A 1 84 ? -7.946 -17.948 6.558 1.00 87.69 84 LEU A N 1
ATOM 668 C CA . LEU A 1 84 ? -7.065 -17.670 7.705 1.00 87.69 84 LEU A CA 1
ATOM 669 C C . LEU A 1 84 ? -7.544 -16.510 8.586 1.00 87.69 84 LEU A C 1
ATOM 671 O O . LEU A 1 84 ? -7.138 -16.409 9.744 1.00 87.69 84 LEU A O 1
ATOM 675 N N . ARG A 1 85 ? -8.439 -15.651 8.082 1.00 86.25 85 ARG A N 1
ATOM 676 C CA . ARG A 1 85 ? -8.891 -14.440 8.784 1.00 86.25 85 ARG A CA 1
ATOM 677 C C . ARG A 1 85 ? -9.392 -14.740 10.198 1.00 86.25 85 ARG A C 1
ATOM 679 O O . ARG A 1 85 ? -8.969 -14.078 11.137 1.00 86.25 85 ARG A O 1
ATOM 686 N N . ARG A 1 86 ? -10.258 -15.746 10.386 1.00 86.06 86 ARG A N 1
ATOM 687 C CA . ARG A 1 86 ? -10.799 -16.082 11.720 1.00 86.06 86 ARG A CA 1
ATOM 688 C C . ARG A 1 86 ? -9.688 -16.500 12.689 1.00 86.06 86 ARG A C 1
ATOM 690 O O . ARG A 1 86 ? -9.720 -16.102 13.850 1.00 86.06 86 ARG A O 1
ATOM 697 N N . PHE A 1 87 ? -8.713 -17.268 12.209 1.00 88.12 87 PHE A N 1
ATOM 698 C CA . PHE A 1 87 ? -7.575 -17.709 13.009 1.00 88.12 87 PHE A CA 1
ATOM 699 C C . PHE A 1 87 ? -6.668 -16.536 13.399 1.00 88.12 87 PHE A C 1
ATOM 701 O O . PHE A 1 87 ? -6.371 -16.364 14.583 1.00 88.12 87 PHE A O 1
ATOM 708 N N . LEU A 1 88 ? -6.307 -15.689 12.429 1.00 82.88 88 LEU A N 1
ATOM 709 C CA . LEU A 1 88 ? -5.492 -14.495 12.651 1.00 82.88 88 LEU A CA 1
ATOM 710 C C . LEU A 1 88 ? -6.165 -13.556 13.655 1.00 82.88 88 LEU A C 1
ATOM 712 O O . LEU A 1 88 ? -5.573 -13.205 14.671 1.00 82.88 88 LEU A O 1
ATOM 716 N N . LEU A 1 89 ? -7.439 -13.218 13.444 1.00 84.50 89 LEU A N 1
ATOM 717 C CA . LEU A 1 89 ? -8.161 -12.289 14.318 1.00 84.50 89 LEU A CA 1
ATOM 718 C C . LEU A 1 89 ? -8.325 -12.802 15.757 1.00 84.50 89 LEU A C 1
ATOM 720 O O . LEU A 1 89 ? -8.432 -11.988 16.677 1.00 84.50 89 LEU A O 1
ATOM 724 N N . ARG A 1 90 ? -8.302 -14.124 15.972 1.00 88.69 90 ARG A N 1
ATOM 725 C CA . ARG A 1 90 ? -8.324 -14.725 17.315 1.00 88.69 90 ARG A CA 1
ATOM 726 C C . ARG A 1 90 ? -7.003 -14.520 18.063 1.00 88.69 90 ARG A C 1
ATOM 728 O O . ARG A 1 90 ? -7.012 -14.372 19.281 1.00 88.69 90 ARG A O 1
ATOM 735 N N . HIS A 1 91 ? -5.886 -14.429 17.341 1.00 89.94 91 HIS A N 1
ATOM 736 C CA . HIS A 1 91 ? -4.539 -14.315 17.900 1.00 89.94 91 HIS A CA 1
ATOM 737 C C . HIS A 1 91 ? -3.969 -12.909 17.674 1.00 89.94 91 HIS A C 1
ATOM 739 O O . HIS A 1 91 ? -3.065 -12.688 16.867 1.00 89.94 91 HIS A O 1
ATOM 745 N N . ARG A 1 92 ? -4.474 -11.933 18.441 1.00 85.75 92 ARG A N 1
ATOM 746 C CA . ARG A 1 92 ? -4.034 -10.524 18.378 1.00 85.75 92 ARG A CA 1
ATOM 747 C C . ARG A 1 92 ? -2.511 -10.295 18.337 1.00 85.75 92 ARG A C 1
ATOM 749 O O . ARG A 1 92 ? -2.099 -9.464 17.524 1.00 85.75 92 ARG A O 1
ATOM 756 N N . PRO A 1 93 ? -1.663 -10.952 19.158 1.00 89.69 93 PRO A N 1
ATOM 757 C CA . PRO A 1 93 ? -0.215 -10.729 19.083 1.00 89.69 93 PRO A CA 1
ATOM 758 C C . PRO A 1 93 ? 0.374 -11.169 17.736 1.00 89.69 93 PRO A C 1
ATOM 760 O O . PRO A 1 93 ? 1.207 -10.459 17.173 1.00 89.69 93 PRO A O 1
ATOM 763 N N . MET A 1 94 ? -0.125 -12.269 17.167 1.00 90.94 94 MET A N 1
ATOM 764 C CA . MET A 1 94 ? 0.306 -12.768 15.860 1.00 90.94 94 MET A CA 1
ATOM 765 C C . MET A 1 94 ? -0.047 -11.784 14.739 1.00 90.94 94 MET A C 1
ATOM 767 O O . MET A 1 94 ? 0.789 -11.509 13.884 1.00 90.94 94 MET A O 1
ATOM 771 N N . VAL A 1 95 ? -1.237 -11.173 14.785 1.00 92.50 95 VAL A N 1
ATOM 772 C CA . VAL A 1 95 ? -1.647 -10.143 13.809 1.00 92.50 95 VAL A CA 1
ATOM 773 C C . VAL A 1 95 ? -0.722 -8.934 13.847 1.00 92.50 95 VAL A C 1
ATOM 775 O O . VAL A 1 95 ? -0.317 -8.448 12.796 1.00 92.50 95 VAL A O 1
ATOM 778 N N . LYS A 1 96 ? -0.345 -8.454 15.040 1.00 94.06 96 LYS A N 1
ATOM 779 C CA . LYS A 1 96 ? 0.602 -7.334 15.154 1.00 94.06 96 LYS A CA 1
ATOM 780 C C . LYS A 1 96 ? 1.956 -7.678 14.526 1.00 94.06 96 LYS A C 1
ATOM 782 O O . LYS A 1 96 ? 2.516 -6.845 13.817 1.00 94.06 96 LYS A O 1
ATOM 787 N N . GLY A 1 97 ? 2.457 -8.891 14.769 1.00 93.56 97 GLY A N 1
ATOM 788 C CA . GLY A 1 97 ? 3.688 -9.390 14.153 1.00 93.56 97 GLY A CA 1
ATOM 789 C C . GLY A 1 97 ? 3.586 -9.464 12.629 1.00 93.56 97 GLY A C 1
ATOM 790 O O . GLY A 1 97 ? 4.450 -8.934 11.936 1.00 93.56 97 GLY A O 1
ATOM 791 N N . ALA A 1 98 ? 2.493 -10.030 12.113 1.00 92.25 98 ALA A N 1
ATOM 792 C CA . ALA A 1 98 ? 2.241 -10.153 10.680 1.00 92.25 98 ALA A CA 1
ATOM 793 C C . ALA A 1 98 ? 2.141 -8.788 9.978 1.00 92.25 98 ALA A C 1
ATOM 795 O O . ALA A 1 98 ? 2.740 -8.609 8.925 1.00 92.25 98 ALA A O 1
ATOM 796 N N . ILE A 1 99 ? 1.454 -7.807 10.577 1.00 95.31 99 ILE A N 1
ATOM 797 C CA . ILE A 1 99 ? 1.358 -6.441 10.032 1.00 95.31 99 ILE A CA 1
ATOM 798 C C . ILE A 1 99 ? 2.742 -5.786 9.958 1.00 95.31 99 ILE A C 1
ATOM 800 O O . ILE A 1 99 ? 3.117 -5.247 8.920 1.00 95.31 99 ILE A O 1
ATOM 804 N N . LYS A 1 100 ? 3.533 -5.862 11.037 1.00 94.62 100 LYS A N 1
ATOM 805 C CA . LYS A 1 100 ? 4.895 -5.307 11.046 1.00 94.62 100 LYS A CA 1
ATOM 806 C C . LYS A 1 100 ? 5.795 -5.982 10.009 1.00 94.62 100 LYS A C 1
ATOM 808 O O . LYS A 1 100 ? 6.552 -5.294 9.333 1.00 94.62 100 LYS A O 1
ATOM 813 N N . ALA A 1 101 ? 5.700 -7.305 9.872 1.00 91.81 101 ALA A N 1
ATOM 814 C CA . ALA A 1 101 ? 6.441 -8.051 8.861 1.00 91.81 101 ALA A CA 1
ATOM 815 C C . ALA A 1 101 ? 6.024 -7.643 7.439 1.00 91.81 101 ALA A C 1
ATOM 817 O O . ALA A 1 101 ? 6.892 -7.385 6.611 1.00 91.81 101 ALA A O 1
ATOM 818 N N . ALA A 1 102 ? 4.719 -7.502 7.184 1.00 92.81 102 ALA A N 1
ATOM 819 C CA . ALA A 1 102 ? 4.191 -7.076 5.892 1.00 92.81 102 ALA A CA 1
ATOM 820 C C . ALA A 1 102 ? 4.670 -5.669 5.495 1.00 92.81 102 ALA A C 1
ATOM 822 O O . ALA A 1 102 ? 5.034 -5.462 4.344 1.00 92.81 102 ALA A O 1
ATOM 823 N N . PHE A 1 103 ? 4.732 -4.709 6.425 1.00 94.94 103 PHE A N 1
ATOM 824 C CA . PHE A 1 103 ? 5.248 -3.365 6.118 1.00 94.94 103 PHE A CA 1
ATOM 825 C C . PHE A 1 103 ? 6.771 -3.300 6.001 1.00 94.94 103 PHE A C 1
ATOM 827 O O . PHE A 1 103 ? 7.291 -2.550 5.172 1.00 94.94 103 PHE A O 1
ATOM 834 N N . GLY A 1 104 ? 7.485 -4.127 6.768 1.00 91.81 104 GLY A N 1
ATOM 835 C CA . GLY A 1 104 ? 8.911 -4.349 6.539 1.00 91.81 104 GLY A CA 1
ATOM 836 C C . GLY A 1 104 ? 9.162 -4.872 5.125 1.00 91.81 104 GLY A C 1
ATOM 837 O O . GLY A 1 104 ? 10.047 -4.379 4.435 1.00 91.81 104 GLY A O 1
ATOM 838 N N . GLU A 1 105 ? 8.325 -5.800 4.659 1.00 90.00 105 GLU A N 1
ATOM 839 C CA . GLU A 1 105 ? 8.396 -6.308 3.293 1.00 90.00 105 GLU A CA 1
ATOM 840 C C . GLU A 1 105 ? 7.993 -5.262 2.246 1.00 90.00 105 GLU A C 1
ATOM 842 O O . GLU A 1 105 ? 8.667 -5.122 1.232 1.00 90.00 105 GLU A O 1
ATOM 847 N N . ALA A 1 106 ? 6.934 -4.487 2.486 1.00 92.50 106 ALA A N 1
ATOM 848 C CA . ALA A 1 106 ? 6.485 -3.442 1.566 1.00 92.50 106 ALA A CA 1
ATOM 849 C C . ALA A 1 106 ? 7.590 -2.415 1.272 1.00 92.50 106 ALA A C 1
ATOM 851 O O . ALA A 1 106 ? 7.703 -1.935 0.146 1.00 92.50 106 ALA A O 1
ATOM 852 N N . SER A 1 107 ? 8.447 -2.131 2.257 1.00 91.56 107 SER A N 1
ATOM 853 C CA . SER A 1 107 ? 9.585 -1.217 2.094 1.00 91.56 107 SER A CA 1
ATOM 854 C C . SER A 1 107 ? 10.555 -1.687 0.998 1.00 91.56 107 SER A C 1
ATOM 856 O O . SER A 1 107 ? 11.146 -0.868 0.301 1.00 91.56 107 SER A O 1
ATOM 858 N N . TYR A 1 108 ? 10.674 -3.001 0.788 1.00 88.12 108 TYR A N 1
ATOM 859 C CA . TYR A 1 108 ? 11.491 -3.585 -0.275 1.00 88.12 108 TYR A CA 1
ATOM 860 C C . TYR A 1 108 ? 10.887 -3.460 -1.676 1.00 88.12 108 TYR A C 1
ATOM 862 O O . TYR A 1 108 ? 11.621 -3.521 -2.658 1.00 88.12 108 TYR A O 1
ATOM 870 N N . TYR A 1 109 ? 9.572 -3.270 -1.777 1.00 89.38 109 TYR A N 1
ATOM 871 C CA . TYR A 1 109 ? 8.881 -3.031 -3.047 1.00 89.38 109 TYR A CA 1
ATOM 872 C C . TYR A 1 109 ? 8.782 -1.537 -3.386 1.00 89.38 109 TYR A C 1
ATOM 874 O O . TYR A 1 109 ? 7.942 -1.143 -4.189 1.00 89.38 109 TYR A O 1
ATOM 882 N N . GLY A 1 110 ? 9.611 -0.694 -2.761 1.00 91.56 110 GLY A N 1
ATOM 883 C CA . GLY A 1 110 ? 9.628 0.744 -3.024 1.00 91.56 110 GLY A CA 1
ATOM 884 C C . GLY A 1 110 ? 8.537 1.527 -2.292 1.00 91.56 110 GLY A C 1
ATOM 885 O O . GLY A 1 110 ? 8.338 2.702 -2.578 1.00 91.56 110 GLY A O 1
ATOM 886 N N . CYS A 1 111 ? 7.846 0.947 -1.302 1.00 94.94 111 CYS A N 1
ATOM 887 C CA . CYS A 1 111 ? 6.803 1.669 -0.560 1.00 94.94 111 CYS A CA 1
ATOM 888 C C . CYS A 1 111 ? 7.328 2.767 0.396 1.00 94.94 111 CYS A C 1
ATOM 890 O O . CYS A 1 111 ? 6.546 3.351 1.146 1.00 94.94 111 CYS A O 1
ATOM 892 N N . GLY A 1 112 ? 8.631 3.054 0.383 1.00 95.12 112 GLY A N 1
ATOM 893 C CA . GLY A 1 112 ? 9.309 3.893 1.369 1.00 95.12 112 GLY A CA 1
ATOM 894 C C . GLY A 1 112 ? 9.558 3.160 2.688 1.00 95.12 112 GLY A C 1
ATOM 895 O O . GLY A 1 112 ? 9.180 2.001 2.865 1.00 95.12 112 GLY A O 1
ATOM 896 N N . ASN A 1 113 ? 10.205 3.832 3.640 1.00 96.25 113 ASN A N 1
ATOM 897 C CA . ASN A 1 113 ? 10.405 3.280 4.979 1.00 96.25 113 ASN A CA 1
ATOM 898 C C . ASN A 1 113 ? 9.134 3.499 5.806 1.00 96.25 113 ASN A C 1
ATOM 900 O O . ASN A 1 113 ? 8.810 4.633 6.171 1.00 96.25 113 ASN A O 1
ATOM 904 N N . ILE A 1 114 ? 8.410 2.412 6.074 1.00 97.19 114 ILE A N 1
ATOM 905 C CA . ILE A 1 114 ? 7.146 2.441 6.811 1.00 97.19 114 ILE A CA 1
ATOM 906 C C . ILE A 1 114 ? 7.387 1.966 8.240 1.00 97.19 114 ILE A C 1
ATOM 908 O O . ILE A 1 114 ? 7.804 0.833 8.485 1.00 97.19 114 ILE A O 1
ATOM 912 N N . SER A 1 115 ? 7.040 2.815 9.202 1.00 96.62 115 SER A N 1
ATOM 913 C CA . SER A 1 115 ? 7.086 2.491 10.625 1.00 96.62 115 SER A CA 1
ATOM 914 C C . SER A 1 115 ? 5.697 2.605 11.247 1.00 96.62 115 SER A C 1
ATOM 916 O O . SER A 1 115 ? 4.970 3.570 11.026 1.00 96.62 115 SER A O 1
ATOM 918 N N . VAL A 1 116 ? 5.307 1.595 12.026 1.00 97.56 116 VAL A N 1
ATOM 919 C CA . VAL A 1 116 ? 4.021 1.583 12.734 1.00 97.56 116 VAL A CA 1
ATOM 920 C C . VAL A 1 116 ? 4.204 2.258 14.086 1.00 97.56 116 VAL A C 1
ATOM 922 O O . VAL A 1 116 ? 4.842 1.680 14.968 1.00 97.56 116 VAL A O 1
ATOM 925 N N . THR A 1 117 ? 3.642 3.451 14.262 1.00 97.94 117 THR A N 1
ATOM 926 C CA . THR A 1 117 ? 3.727 4.195 15.530 1.00 97.94 117 THR A CA 1
ATOM 927 C C . THR A 1 117 ? 2.650 3.749 16.511 1.00 97.94 117 THR A C 1
ATOM 929 O O . THR A 1 117 ? 2.927 3.585 17.699 1.00 97.94 117 THR A O 1
ATOM 932 N N . ARG A 1 118 ? 1.437 3.467 16.022 1.00 98.00 118 ARG A N 1
ATOM 933 C CA . ARG A 1 118 ? 0.302 3.025 16.844 1.00 98.00 118 ARG A CA 1
ATOM 934 C C . ARG A 1 118 ? -0.481 1.928 16.137 1.00 98.00 118 ARG A C 1
ATOM 936 O O . ARG A 1 118 ? -0.771 2.020 14.949 1.00 98.00 118 ARG A O 1
ATOM 943 N N . LEU A 1 119 ? -0.838 0.868 16.866 1.00 97.69 119 LEU A N 1
ATOM 944 C CA . LEU A 1 119 ? -1.569 -0.267 16.297 1.00 97.69 119 LEU A CA 1
ATOM 945 C C . LEU A 1 119 ? -2.544 -0.899 17.292 1.00 97.69 119 LEU A C 1
ATOM 947 O O . LEU A 1 119 ? -2.146 -1.643 18.200 1.00 97.69 119 LEU A O 1
ATOM 951 N N . HIS A 1 120 ? -3.832 -0.692 17.031 1.00 96.69 120 HIS A N 1
ATOM 952 C CA . HIS A 1 120 ? -4.947 -1.360 17.694 1.00 96.69 120 HIS A CA 1
ATOM 953 C C . HIS A 1 120 ? -5.717 -2.194 16.660 1.00 96.69 120 HIS A C 1
ATOM 955 O O . HIS A 1 120 ? -6.591 -1.659 15.977 1.00 96.69 120 HIS A O 1
ATOM 961 N N . PRO A 1 121 ? -5.411 -3.502 16.527 1.00 95.62 121 PRO A N 1
ATOM 962 C CA . PRO A 1 121 ? -5.978 -4.363 15.489 1.00 95.62 121 PRO A CA 1
ATOM 963 C C . PRO A 1 121 ? -7.502 -4.240 15.364 1.00 95.62 121 PRO A C 1
ATOM 965 O O . PRO A 1 121 ? -8.225 -4.411 16.349 1.00 95.62 121 PRO A O 1
ATOM 968 N N . GLY A 1 122 ? -7.973 -3.929 14.155 1.00 94.25 122 GLY A N 1
ATOM 969 C CA . GLY A 1 122 ? -9.390 -3.758 13.828 1.00 94.25 122 GLY A CA 1
ATOM 970 C C . GLY A 1 122 ? -10.034 -2.452 14.305 1.00 94.25 122 GLY A C 1
ATOM 971 O O . GLY A 1 122 ? -11.177 -2.201 13.937 1.00 94.25 122 GLY A O 1
ATOM 972 N N . LYS A 1 123 ? -9.334 -1.611 15.079 1.00 97.12 123 LYS A N 1
ATOM 973 C CA . LYS A 1 123 ? -9.817 -0.290 15.520 1.00 97.12 123 LYS A CA 1
ATOM 974 C C . LYS A 1 123 ? -9.096 0.865 14.832 1.00 97.12 123 LYS A C 1
ATOM 976 O O . LYS A 1 123 ? -9.746 1.721 14.250 1.00 97.12 123 LYS A O 1
ATOM 981 N N . GLU A 1 124 ? -7.771 0.892 14.907 1.00 98.12 124 GLU A N 1
ATOM 982 C CA . GLU A 1 124 ? -6.971 1.969 14.325 1.00 98.12 124 GLU A CA 1
ATOM 983 C C . GLU A 1 124 ? -5.520 1.549 14.081 1.00 98.12 124 GLU A C 1
ATOM 985 O O . GLU A 1 124 ? -4.968 0.674 14.765 1.00 98.12 124 GLU A O 1
ATOM 990 N N . MET A 1 125 ? -4.896 2.232 13.131 1.00 98.31 125 MET A N 1
ATOM 991 C CA . MET A 1 125 ? -3.483 2.124 12.811 1.00 98.31 125 MET A CA 1
ATOM 992 C C . MET A 1 125 ? -2.936 3.496 12.450 1.00 98.31 125 MET A C 1
ATOM 994 O O . MET A 1 125 ? -3.564 4.236 11.699 1.00 98.31 125 MET A O 1
ATOM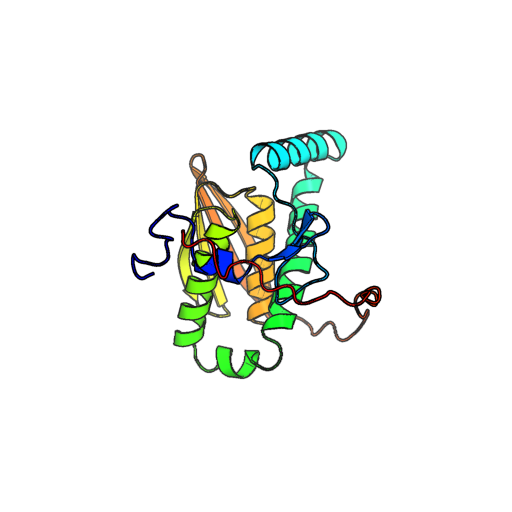 998 N N . GLU A 1 126 ? -1.757 3.807 12.966 1.00 98.56 126 GLU A N 1
ATOM 999 C CA . GLU A 1 126 ? -0.990 4.991 12.612 1.00 98.56 126 GLU A CA 1
ATOM 1000 C C . GLU A 1 126 ? 0.385 4.562 12.114 1.00 98.56 126 GLU A C 1
ATOM 1002 O O . GLU A 1 126 ? 1.069 3.734 12.734 1.00 98.56 126 GLU A O 1
ATOM 1007 N N . LEU A 1 127 ? 0.761 5.120 10.972 1.00 98.31 127 LEU A N 1
ATOM 1008 C CA . LEU A 1 127 ? 2.002 4.847 10.275 1.00 98.31 127 LEU A CA 1
ATOM 1009 C C . LEU A 1 127 ? 2.742 6.154 10.034 1.00 98.31 127 LEU A C 1
ATOM 1011 O O . LEU A 1 127 ? 2.132 7.157 9.670 1.00 98.31 127 LEU A O 1
ATOM 1015 N N . LYS A 1 128 ? 4.066 6.105 10.141 1.00 98.31 128 LYS A N 1
ATOM 1016 C CA . LYS A 1 128 ? 4.960 7.107 9.571 1.00 98.31 128 LYS A CA 1
ATOM 1017 C C . LYS A 1 128 ? 5.661 6.510 8.365 1.00 98.31 128 LYS A C 1
ATOM 1019 O O . LYS A 1 128 ? 6.302 5.464 8.487 1.00 98.31 128 LYS A O 1
ATOM 1024 N N . ALA A 1 129 ? 5.538 7.173 7.226 1.00 98.19 129 ALA A N 1
ATOM 1025 C CA . ALA A 1 129 ? 6.192 6.800 5.983 1.00 98.19 129 ALA A CA 1
ATOM 1026 C C . ALA A 1 129 ? 7.248 7.849 5.629 1.00 98.19 129 ALA A C 1
ATOM 1028 O O . ALA A 1 129 ? 6.931 9.035 5.539 1.00 98.19 129 ALA A O 1
ATOM 1029 N N . ARG A 1 130 ? 8.490 7.410 5.419 1.00 98.19 130 ARG A N 1
ATOM 1030 C CA . ARG A 1 130 ? 9.594 8.249 4.934 1.00 98.19 130 ARG A CA 1
ATOM 1031 C C . ARG A 1 130 ? 9.932 7.887 3.499 1.00 98.19 130 ARG A C 1
ATOM 1033 O O . ARG A 1 130 ? 10.133 6.709 3.205 1.00 98.19 130 ARG A O 1
ATOM 1040 N N . HIS A 1 131 ? 10.006 8.905 2.649 1.00 97.06 131 HIS A N 1
ATOM 1041 C CA . HIS A 1 131 ? 10.229 8.801 1.208 1.00 97.06 131 HIS A CA 1
ATOM 1042 C C . HIS A 1 131 ? 9.312 7.752 0.546 1.00 97.06 131 HIS A C 1
ATOM 1044 O O . HIS A 1 131 ? 9.801 6.784 -0.034 1.00 97.06 131 HIS A O 1
ATOM 1050 N N . PRO A 1 132 ? 7.974 7.865 0.690 1.00 97.38 132 PRO A N 1
ATOM 1051 C CA . PRO A 1 132 ? 7.064 6.972 -0.020 1.00 97.38 132 PRO A CA 1
ATOM 1052 C C . PRO A 1 132 ? 7.128 7.238 -1.531 1.00 97.38 132 PRO A C 1
ATOM 1054 O O . PRO A 1 132 ? 7.192 8.400 -1.926 1.00 97.38 132 PRO A O 1
ATOM 1057 N N . TYR A 1 133 ? 7.004 6.194 -2.363 1.00 96.31 133 TYR A N 1
ATOM 1058 C CA . TYR A 1 133 ? 6.967 6.336 -3.832 1.00 96.31 133 TYR A CA 1
ATOM 1059 C C . TYR A 1 133 ? 5.955 7.387 -4.310 1.00 96.31 133 TYR A C 1
ATOM 1061 O O . TYR A 1 133 ? 6.231 8.167 -5.210 1.00 96.31 133 TYR A O 1
ATOM 1069 N N . HIS A 1 134 ? 4.778 7.426 -3.682 1.00 97.12 134 HIS A N 1
ATOM 1070 C CA . HIS A 1 134 ? 3.859 8.550 -3.752 1.00 97.12 134 HIS A CA 1
ATOM 1071 C C . HIS A 1 134 ? 2.913 8.512 -2.539 1.00 97.12 134 HIS A C 1
ATOM 1073 O O . HIS A 1 134 ? 2.266 7.484 -2.300 1.00 97.12 134 HIS A O 1
ATOM 1079 N N . PRO A 1 135 ? 2.765 9.605 -1.768 1.00 97.25 135 PRO A N 1
ATOM 1080 C CA . PRO A 1 135 ? 2.047 9.587 -0.492 1.00 97.25 135 PRO A CA 1
ATOM 1081 C C . PRO A 1 135 ? 0.564 9.221 -0.629 1.00 97.25 135 PRO A C 1
ATOM 1083 O O . PRO A 1 135 ? 0.049 8.443 0.171 1.00 97.25 135 PRO A O 1
ATOM 1086 N N . HIS A 1 136 ? -0.128 9.705 -1.667 1.00 97.62 136 HIS A N 1
ATOM 1087 C CA . HIS A 1 136 ? -1.548 9.386 -1.873 1.00 97.62 136 HIS A CA 1
ATOM 1088 C C . HIS A 1 136 ? -1.782 7.929 -2.286 1.00 97.62 136 HIS A C 1
ATOM 1090 O O . HIS A 1 136 ? -2.772 7.332 -1.860 1.00 97.62 136 HIS A O 1
ATOM 1096 N N . LEU A 1 137 ? -0.880 7.353 -3.088 1.00 97.75 137 LEU A N 1
ATOM 1097 C CA . LEU A 1 137 ? -1.011 5.968 -3.539 1.00 97.75 137 LEU A CA 1
ATOM 1098 C C . LEU A 1 137 ? -0.717 5.010 -2.380 1.00 97.75 137 LEU A C 1
ATOM 1100 O O . LEU A 1 137 ? -1.526 4.121 -2.110 1.00 97.75 137 LEU A O 1
ATOM 1104 N N . LEU A 1 138 ? 0.353 5.275 -1.618 1.00 97.94 138 LEU A N 1
ATOM 1105 C CA . LEU A 1 138 ? 0.664 4.521 -0.405 1.00 97.94 138 LEU A CA 1
ATOM 1106 C C . LEU A 1 138 ? -0.479 4.599 0.613 1.00 97.94 138 LEU A C 1
ATOM 1108 O O . LEU A 1 138 ? -0.856 3.586 1.193 1.00 97.94 138 LEU A O 1
ATOM 1112 N N . ALA A 1 139 ? -1.064 5.781 0.823 1.00 98.38 139 ALA A N 1
ATOM 1113 C CA . ALA A 1 139 ? -2.188 5.934 1.741 1.00 98.38 139 ALA A CA 1
ATOM 1114 C C . ALA A 1 139 ? -3.412 5.108 1.302 1.00 98.38 139 ALA A C 1
ATOM 1116 O O . ALA A 1 139 ? -4.058 4.487 2.147 1.00 98.38 139 ALA A O 1
ATOM 1117 N N . GLY A 1 140 ? -3.685 5.039 -0.007 1.00 98.31 140 GLY A N 1
ATOM 1118 C CA . GLY A 1 140 ? -4.690 4.137 -0.576 1.00 98.31 140 GLY A CA 1
ATOM 1119 C C . GLY A 1 140 ? -4.373 2.668 -0.291 1.00 98.31 140 GLY A C 1
ATOM 1120 O O . GLY A 1 140 ? -5.239 1.933 0.179 1.00 98.31 140 GLY A O 1
ATOM 1121 N N . ASP A 1 141 ? -3.119 2.252 -0.467 1.00 98.00 141 ASP A N 1
ATOM 1122 C CA . ASP A 1 141 ? -2.688 0.881 -0.173 1.00 98.00 141 ASP A CA 1
ATOM 1123 C C . ASP A 1 141 ? -2.836 0.516 1.303 1.00 98.00 141 ASP A C 1
ATOM 1125 O O . ASP A 1 141 ? -3.348 -0.556 1.618 1.00 98.00 141 ASP A O 1
ATOM 1129 N N . MET A 1 142 ? -2.436 1.404 2.217 1.00 98.06 142 MET A N 1
ATOM 1130 C CA . MET A 1 142 ? -2.543 1.173 3.662 1.00 98.06 142 MET A CA 1
ATOM 1131 C C . MET A 1 142 ? -4.001 1.134 4.124 1.00 98.06 142 MET A C 1
ATOM 1133 O O . MET A 1 142 ? -4.366 0.314 4.973 1.00 98.06 142 MET A O 1
ATOM 1137 N N . TRP A 1 143 ? -4.846 1.984 3.537 1.00 98.44 143 TRP A N 1
ATOM 1138 C CA . TRP A 1 143 ? -6.283 1.975 3.781 1.00 98.44 143 TRP A CA 1
ATOM 1139 C C . TRP A 1 143 ? -6.916 0.669 3.296 1.00 98.44 143 TRP A C 1
ATOM 1141 O O . TRP A 1 143 ? -7.562 -0.032 4.079 1.00 98.44 143 TRP A O 1
ATOM 1151 N N . GLY A 1 144 ? -6.663 0.293 2.041 1.00 97.69 144 GLY A N 1
ATOM 1152 C CA . GLY A 1 144 ? -7.149 -0.955 1.463 1.00 97.69 144 GLY A CA 1
ATOM 1153 C C . GLY A 1 144 ? -6.656 -2.176 2.234 1.00 97.69 144 GLY A C 1
ATOM 1154 O O . GLY A 1 144 ? -7.451 -3.044 2.586 1.00 97.69 144 GLY A O 1
ATOM 1155 N N . PHE A 1 145 ? -5.371 -2.212 2.590 1.00 97.44 145 PHE A N 1
ATOM 1156 C CA . PHE A 1 145 ? -4.782 -3.269 3.411 1.00 97.44 145 PHE A CA 1
ATOM 1157 C C . PHE A 1 145 ? -5.525 -3.448 4.736 1.00 97.44 145 PHE A C 1
ATOM 1159 O O . PHE A 1 145 ? -5.862 -4.574 5.104 1.00 97.44 145 PHE A O 1
ATOM 1166 N N . TRP A 1 146 ? -5.825 -2.354 5.441 1.00 97.56 146 TRP A N 1
ATOM 1167 C CA . TRP A 1 146 ? -6.541 -2.404 6.714 1.00 97.56 146 TRP A CA 1
ATOM 1168 C C . TRP A 1 146 ? -7.951 -2.986 6.563 1.00 97.56 146 TRP A C 1
ATOM 1170 O O . TRP A 1 146 ? -8.321 -3.928 7.273 1.00 97.56 146 TRP A O 1
ATOM 1180 N N . GLU A 1 147 ? -8.723 -2.478 5.601 1.00 97.19 147 GLU A N 1
ATOM 1181 C CA . GLU A 1 147 ? -10.074 -2.974 5.316 1.00 97.19 147 GLU A CA 1
ATOM 1182 C C . GLU A 1 147 ? -10.055 -4.438 4.859 1.00 97.19 147 GLU A C 1
ATOM 1184 O O . GLU A 1 147 ? -10.862 -5.256 5.311 1.00 97.19 147 GLU A O 1
ATOM 1189 N N . GLY A 1 148 ? -9.095 -4.793 4.006 1.00 95.31 148 GLY A N 1
ATOM 1190 C CA . GLY A 1 148 ? -8.909 -6.138 3.471 1.00 95.31 148 GLY A CA 1
ATOM 1191 C C . GLY A 1 148 ? -8.466 -7.139 4.533 1.00 95.31 148 GLY A C 1
ATOM 1192 O O . GLY A 1 148 ? -8.891 -8.294 4.509 1.00 95.31 148 GLY A O 1
ATOM 1193 N N . LEU A 1 149 ? -7.677 -6.719 5.518 1.00 95.56 149 LEU A N 1
ATOM 1194 C CA . LEU A 1 149 ? -7.234 -7.586 6.605 1.00 95.56 149 LEU A CA 1
ATOM 1195 C C . LEU A 1 149 ? -8.364 -7.829 7.614 1.00 95.56 149 LEU A C 1
ATOM 1197 O O . LEU A 1 149 ? -8.677 -8.980 7.938 1.00 95.56 149 LEU A O 1
ATOM 1201 N N . PHE A 1 150 ? -9.011 -6.755 8.075 1.00 95.12 150 PHE A N 1
ATOM 1202 C CA . PHE A 1 150 ? -9.976 -6.809 9.177 1.00 95.12 150 PHE A CA 1
ATOM 1203 C C . PHE A 1 150 ? -11.434 -6.992 8.740 1.00 95.12 150 PHE A C 1
ATOM 1205 O O . PHE A 1 150 ? -12.261 -7.377 9.565 1.00 95.12 150 PHE A O 1
ATOM 1212 N N . GLY A 1 151 ? -11.766 -6.781 7.463 1.00 94.38 151 GLY A N 1
ATOM 1213 C CA . GLY A 1 151 ? -13.150 -6.836 6.979 1.00 94.38 151 GLY A CA 1
ATOM 1214 C C . GLY A 1 151 ? -14.007 -5.697 7.530 1.00 94.38 151 GLY A C 1
ATOM 1215 O O . GLY A 1 151 ? -15.140 -5.916 7.957 1.00 94.38 151 GLY A O 1
ATOM 1216 N N . VAL A 1 152 ? -13.437 -4.498 7.575 1.00 95.69 152 VAL A N 1
ATOM 1217 C CA . VAL A 1 152 ? -14.042 -3.296 8.159 1.00 95.69 152 VAL A CA 1
ATOM 1218 C C . VAL A 1 152 ? -14.120 -2.183 7.125 1.00 95.69 152 VAL A C 1
ATOM 1220 O O . VAL A 1 152 ? -13.429 -2.236 6.111 1.00 95.69 152 VAL A O 1
ATOM 1223 N N . GLU A 1 153 ? -14.941 -1.182 7.407 1.00 96.88 153 GLU A N 1
ATOM 1224 C CA . GLU A 1 153 ? -14.876 0.121 6.748 1.00 96.88 153 GLU A CA 1
ATOM 1225 C C . GLU A 1 153 ? -14.059 1.068 7.621 1.00 96.88 153 GLU A C 1
ATOM 1227 O O . GLU A 1 153 ? -14.194 1.068 8.852 1.00 96.88 153 GLU A O 1
ATOM 1232 N N . ALA A 1 154 ? -13.200 1.863 6.995 1.00 97.94 154 ALA A N 1
ATOM 1233 C CA . ALA A 1 154 ? -12.328 2.793 7.693 1.00 97.94 154 ALA A CA 1
ATOM 1234 C C . ALA A 1 154 ? -12.311 4.182 7.046 1.00 97.94 154 ALA A C 1
ATOM 1236 O O . ALA A 1 154 ? -12.628 4.343 5.872 1.00 97.94 154 ALA A O 1
ATOM 1237 N N . LEU A 1 155 ? -11.907 5.173 7.837 1.00 98.06 155 LEU A N 1
ATOM 1238 C CA . LEU A 1 155 ? -11.528 6.508 7.396 1.00 98.06 155 LEU A CA 1
ATOM 1239 C C . LEU A 1 155 ? -10.009 6.626 7.355 1.00 98.06 155 LEU A C 1
ATOM 1241 O O . LEU A 1 155 ? -9.307 6.030 8.176 1.00 98.06 155 LEU A O 1
ATOM 1245 N N . LEU A 1 156 ? -9.531 7.446 6.427 1.00 98.44 156 LEU A N 1
ATOM 1246 C CA . LEU A 1 156 ? -8.122 7.712 6.194 1.00 98.44 156 LEU A CA 1
ATOM 1247 C C . LEU A 1 156 ? -7.819 9.190 6.451 1.00 98.44 156 LEU A C 1
ATOM 1249 O O . LEU A 1 156 ? -8.472 10.066 5.889 1.00 98.44 156 LEU A O 1
ATOM 1253 N N . PHE A 1 157 ? -6.777 9.453 7.232 1.00 98.31 157 PHE A N 1
ATOM 1254 C CA . PHE A 1 157 ? -6.192 10.778 7.409 1.00 98.31 157 PHE A CA 1
ATOM 1255 C C . PHE A 1 157 ? -4.741 10.731 6.941 1.00 98.31 157 PHE A C 1
ATOM 1257 O O . PHE A 1 157 ? -3.980 9.857 7.359 1.00 98.31 157 PHE A O 1
ATOM 1264 N N . LEU A 1 158 ? -4.370 11.661 6.067 1.00 98.31 158 LEU A N 1
ATOM 1265 C CA . LEU A 1 158 ? -3.029 11.782 5.508 1.00 98.31 158 LEU A CA 1
ATOM 1266 C C . LEU A 1 158 ? -2.513 13.180 5.827 1.00 98.31 158 LEU A C 1
ATOM 1268 O O . LEU A 1 158 ? -3.109 14.159 5.388 1.00 98.31 158 LEU A O 1
ATOM 1272 N N . ASN A 1 159 ? -1.414 13.261 6.569 1.00 98.25 159 ASN A N 1
ATOM 1273 C CA . ASN A 1 159 ? -0.802 14.527 6.955 1.00 98.25 159 ASN A CA 1
ATOM 1274 C C . ASN A 1 159 ? 0.681 14.512 6.594 1.00 98.25 159 ASN A C 1
ATOM 1276 O O . ASN A 1 159 ? 1.380 13.536 6.873 1.00 98.25 159 ASN A O 1
ATOM 1280 N N . ARG A 1 160 ? 1.175 15.600 6.006 1.00 98.12 160 ARG A N 1
ATOM 1281 C CA . ARG A 1 160 ? 2.614 15.804 5.823 1.00 98.12 160 ARG A CA 1
ATOM 1282 C C . ARG A 1 160 ? 3.214 16.232 7.161 1.00 98.12 160 ARG A C 1
ATOM 1284 O O . ARG A 1 160 ? 2.720 17.174 7.771 1.00 98.12 160 ARG A O 1
ATOM 1291 N N . VAL A 1 161 ? 4.242 15.525 7.622 1.00 98.00 161 VAL A N 1
ATOM 1292 C CA . VAL A 1 161 ? 4.933 15.831 8.888 1.00 98.00 161 VAL A CA 1
ATOM 1293 C C . VAL A 1 161 ? 6.133 16.734 8.623 1.00 98.00 161 VAL A C 1
ATOM 1295 O O . VAL A 1 161 ? 6.330 17.725 9.316 1.00 98.00 161 VAL A O 1
ATOM 1298 N N . SER A 1 162 ? 6.912 16.406 7.594 1.00 97.62 162 SER A N 1
ATOM 1299 C CA . SER A 1 162 ? 8.048 17.195 7.121 1.00 97.62 162 SER A CA 1
ATOM 1300 C C . SER A 1 162 ? 8.270 16.938 5.628 1.00 97.62 162 SER A C 1
ATOM 1302 O O . SER A 1 162 ? 7.439 16.336 4.940 1.00 97.62 162 SER A O 1
ATOM 1304 N N . GLU A 1 163 ? 9.373 17.423 5.071 1.00 96.94 163 GLU A N 1
ATOM 1305 C CA . GLU A 1 163 ? 9.790 17.021 3.734 1.00 96.94 163 GLU A CA 1
ATOM 1306 C C . GLU A 1 163 ? 10.106 15.521 3.690 1.00 96.94 163 GLU A C 1
ATOM 1308 O O . GLU A 1 163 ? 10.817 14.999 4.545 1.00 96.94 163 GLU A O 1
ATOM 1313 N N . GLY A 1 164 ? 9.479 14.810 2.750 1.00 96.06 164 GLY A N 1
ATOM 1314 C CA . GLY A 1 164 ? 9.615 13.361 2.607 1.00 96.06 164 GLY A CA 1
ATOM 1315 C C . GLY A 1 164 ? 8.942 12.506 3.692 1.00 96.06 164 GLY A C 1
ATOM 1316 O O . GLY A 1 164 ? 8.847 11.297 3.496 1.00 96.06 164 GLY A O 1
ATOM 1317 N N . GLU A 1 165 ? 8.436 13.071 4.797 1.00 98.25 165 GLU A N 1
ATOM 1318 C CA . GLU A 1 165 ? 7.789 12.315 5.884 1.00 98.25 165 GLU A CA 1
ATOM 1319 C C . GLU A 1 165 ? 6.277 12.574 5.963 1.00 98.25 165 GLU A C 1
ATOM 1321 O O . GLU A 1 165 ? 5.807 13.715 6.008 1.00 98.25 165 GLU A O 1
ATOM 1326 N N . TRP A 1 166 ? 5.510 11.487 6.037 1.00 98.56 166 TRP A N 1
ATOM 1327 C CA . TRP A 1 166 ? 4.050 11.495 6.061 1.00 98.56 166 TRP A CA 1
ATOM 1328 C C . TRP A 1 166 ? 3.511 10.655 7.217 1.00 98.56 166 TRP A C 1
ATOM 1330 O O . TRP A 1 166 ? 4.022 9.571 7.498 1.00 98.56 166 TRP A O 1
ATOM 1340 N N . SER A 1 167 ? 2.445 11.136 7.855 1.00 98.44 167 SER A N 1
ATOM 1341 C CA . SER A 1 167 ? 1.649 10.388 8.825 1.00 98.44 167 SER A CA 1
ATOM 1342 C C . SER A 1 167 ? 0.356 9.911 8.170 1.00 98.44 167 SER A C 1
ATOM 1344 O O . SER A 1 167 ? -0.393 10.704 7.590 1.00 98.44 167 SER A O 1
ATOM 1346 N N . ILE A 1 168 ? 0.108 8.605 8.253 1.00 98.56 168 ILE A N 1
ATOM 1347 C CA . ILE A 1 168 ? -1.075 7.938 7.714 1.00 98.56 168 ILE A CA 1
ATOM 1348 C C . ILE A 1 168 ? -1.829 7.317 8.885 1.00 98.56 168 ILE A C 1
ATOM 1350 O O . ILE A 1 168 ? -1.331 6.394 9.531 1.00 98.56 168 ILE A O 1
ATOM 1354 N N . VAL A 1 169 ? -3.043 7.797 9.142 1.00 98.62 169 VAL A N 1
ATOM 1355 C CA . VAL A 1 169 ? -3.923 7.263 10.185 1.00 98.62 169 VAL A CA 1
ATOM 1356 C C . VAL A 1 169 ? -5.127 6.608 9.525 1.00 98.62 169 VAL A C 1
ATOM 1358 O O . VAL A 1 169 ? -5.852 7.251 8.768 1.00 98.62 169 VAL A O 1
ATOM 1361 N N . VAL A 1 170 ? -5.377 5.345 9.850 1.00 98.50 170 VAL A N 1
ATOM 1362 C CA . VAL A 1 170 ? -6.561 4.599 9.418 1.00 98.50 170 VAL A CA 1
ATOM 1363 C C . VAL A 1 170 ? -7.403 4.275 10.647 1.00 98.50 170 VAL A C 1
ATOM 1365 O O . VAL A 1 170 ? -6.912 3.629 11.574 1.00 98.50 170 VAL A O 1
ATOM 1368 N N . LYS A 1 171 ? -8.664 4.718 10.676 1.00 98.56 171 LYS A N 1
ATOM 1369 C CA . LYS A 1 171 ? -9.601 4.485 11.791 1.00 98.56 171 LYS A CA 1
ATOM 1370 C C . LYS A 1 171 ? -10.824 3.725 11.310 1.00 98.56 171 LYS A C 1
ATOM 1372 O O . LYS A 1 171 ? -11.515 4.181 10.408 1.00 98.56 171 LYS A O 1
ATOM 1377 N N . THR A 1 172 ? -11.117 2.590 11.927 1.00 98.19 172 THR A N 1
ATOM 1378 C CA . THR A 1 172 ? -12.327 1.818 11.644 1.00 98.19 172 THR A CA 1
ATOM 1379 C C . THR A 1 172 ? -13.569 2.605 12.057 1.00 98.19 172 THR A C 1
ATOM 1381 O O . THR A 1 172 ? -13.650 3.076 13.190 1.00 98.19 172 THR A O 1
ATOM 1384 N N . VAL A 1 173 ? -14.556 2.685 11.167 1.00 97.69 173 VAL A N 1
ATOM 1385 C CA . VAL A 1 173 ? -15.864 3.309 11.433 1.00 97.69 173 VAL A CA 1
ATOM 1386 C C . VAL A 1 173 ? -17.003 2.302 11.520 1.00 97.69 173 VAL A C 1
ATOM 1388 O O . VAL A 1 173 ? -18.013 2.570 12.162 1.00 97.69 173 VAL A O 1
ATOM 1391 N N . GLY A 1 174 ? -16.843 1.118 10.931 1.00 94.31 174 GLY A N 1
AT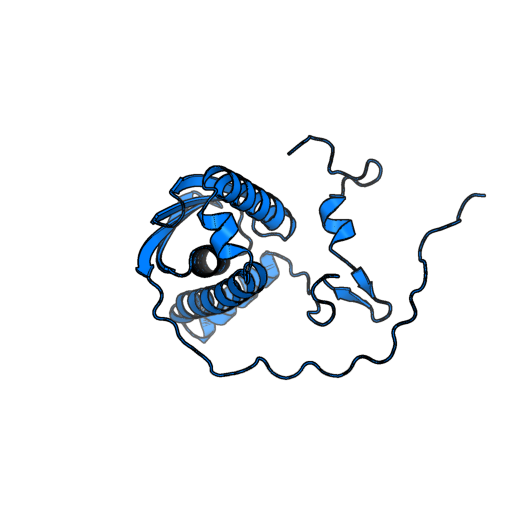OM 1392 C CA . GLY A 1 174 ? -17.898 0.115 10.924 1.00 94.31 174 GLY A CA 1
ATOM 1393 C C . GLY A 1 174 ? -17.428 -1.246 10.438 1.00 94.31 174 GLY A C 1
ATOM 1394 O O . GLY A 1 174 ? -16.292 -1.431 9.998 1.00 94.31 174 GLY A O 1
ATOM 1395 N N . LYS A 1 175 ? -18.324 -2.229 10.520 1.00 91.81 175 LYS A N 1
ATOM 1396 C CA . LYS A 1 175 ? -18.129 -3.502 9.822 1.00 91.81 175 LYS A CA 1
ATOM 1397 C C . LYS A 1 175 ? -18.405 -3.273 8.344 1.00 91.81 175 LYS A C 1
ATOM 1399 O O . LYS A 1 175 ? -19.406 -2.639 8.023 1.00 91.81 175 LYS A O 1
ATOM 1404 N N . ALA A 1 176 ? -17.558 -3.819 7.474 1.00 87.06 176 ALA A N 1
ATOM 1405 C CA . ALA A 1 176 ? -17.820 -3.746 6.048 1.00 87.06 176 ALA A CA 1
ATOM 1406 C C . ALA A 1 176 ? -19.159 -4.421 5.768 1.00 87.06 176 ALA A C 1
ATOM 1408 O O . ALA A 1 176 ? -19.364 -5.583 6.152 1.00 87.06 176 ALA A O 1
ATOM 1409 N N . LYS A 1 177 ? -20.073 -3.706 5.105 1.00 82.06 177 LYS A N 1
ATOM 1410 C CA . LYS A 1 177 ? -21.242 -4.376 4.543 1.00 82.06 177 LYS A CA 1
ATOM 1411 C C . LYS A 1 177 ? -20.705 -5.413 3.575 1.00 82.06 177 LYS A C 1
ATOM 1413 O O . LYS A 1 177 ? -19.903 -5.108 2.695 1.00 82.06 177 LYS A O 1
ATOM 1418 N N . SER A 1 178 ? -21.101 -6.659 3.794 1.00 67.31 178 SER A N 1
ATOM 1419 C CA . SER A 1 178 ? -20.747 -7.765 2.926 1.00 67.31 178 SER A CA 1
ATOM 1420 C C . SER A 1 178 ? -21.277 -7.464 1.522 1.00 67.31 178 SER A C 1
ATOM 1422 O O . SER A 1 178 ? -22.420 -7.796 1.221 1.00 67.31 178 SER A O 1
ATOM 1424 N N . ARG A 1 179 ? -20.471 -6.819 0.668 1.00 60.28 179 ARG A N 1
ATOM 1425 C CA . ARG A 1 179 ? -20.689 -6.773 -0.781 1.00 60.28 179 ARG A CA 1
ATOM 1426 C C . ARG A 1 179 ? -20.465 -8.198 -1.285 1.00 60.28 179 ARG A C 1
ATOM 1428 O O . ARG A 1 179 ? -19.376 -8.570 -1.711 1.00 60.28 179 ARG A O 1
ATOM 1435 N N . LEU A 1 180 ? -21.470 -9.044 -1.076 1.00 49.25 180 LEU A N 1
ATOM 1436 C CA . LEU A 1 180 ? -21.515 -10.389 -1.620 1.00 49.25 180 LEU A CA 1
ATOM 1437 C C . LEU A 1 180 ? -21.665 -10.271 -3.134 1.00 49.25 180 LEU A C 1
ATOM 1439 O O . LEU A 1 180 ? -22.652 -9.731 -3.609 1.00 49.25 180 LEU A O 1
ATOM 1443 N N . ALA A 1 181 ? -20.684 -10.849 -3.823 1.00 52.06 181 ALA A N 1
ATOM 1444 C CA . ALA A 1 181 ? -20.778 -11.448 -5.149 1.00 52.06 181 ALA A CA 1
ATOM 1445 C C . ALA A 1 181 ? -21.169 -10.537 -6.329 1.00 52.06 181 ALA A C 1
ATOM 1447 O O . ALA A 1 181 ? -22.332 -10.242 -6.562 1.00 52.06 181 ALA A O 1
ATOM 1448 N N . GLY A 1 182 ? -20.180 -10.245 -7.170 1.00 54.38 182 GLY A N 1
ATOM 1449 C CA . GLY A 1 182 ? -20.366 -9.721 -8.523 1.00 54.38 182 GLY A CA 1
ATOM 1450 C C . GLY A 1 182 ? -19.213 -8.774 -8.810 1.00 54.38 182 GLY A C 1
ATOM 1451 O O . GLY A 1 182 ? -19.182 -7.693 -8.256 1.00 54.38 182 GLY A O 1
ATOM 1452 N N . GLU A 1 183 ? -18.154 -9.127 -9.517 1.00 47.16 183 GLU A N 1
ATOM 1453 C CA . GLU A 1 183 ? -17.971 -10.126 -10.559 1.00 47.16 183 GLU A CA 1
ATOM 1454 C C . GLU A 1 183 ? -16.760 -11.005 -10.227 1.00 47.16 183 GLU A C 1
ATOM 1456 O O . GLU A 1 183 ? -15.876 -10.631 -9.452 1.00 47.16 183 GLU A O 1
ATOM 1461 N N . ARG A 1 184 ? -16.695 -12.211 -10.802 1.00 54.84 184 ARG A N 1
ATOM 1462 C CA . ARG A 1 184 ? -15.413 -12.924 -10.810 1.00 54.84 184 ARG A CA 1
ATOM 1463 C C . ARG A 1 184 ? -14.451 -12.073 -11.645 1.00 54.84 184 ARG A C 1
ATOM 1465 O O . ARG A 1 184 ? -14.844 -11.702 -12.750 1.00 54.84 184 ARG A O 1
ATOM 1472 N N . PRO A 1 185 ? -13.224 -11.792 -11.170 1.00 56.41 185 PRO A N 1
ATOM 1473 C CA . PRO A 1 185 ? -12.234 -11.134 -12.009 1.00 56.41 185 PRO A CA 1
ATOM 1474 C C . PRO A 1 185 ? -12.115 -11.904 -13.333 1.00 56.41 185 PRO A C 1
ATOM 1476 O O . PRO A 1 185 ? -12.271 -13.137 -13.324 1.00 56.41 185 PRO A O 1
ATOM 1479 N N . PRO A 1 186 ? -11.898 -11.205 -14.462 1.00 55.38 186 PRO A N 1
ATOM 1480 C CA . PRO A 1 186 ? -11.883 -11.815 -15.785 1.00 55.38 186 PRO A CA 1
ATOM 1481 C C . PRO A 1 186 ? -11.005 -13.068 -15.788 1.00 55.38 186 PRO A C 1
ATOM 1483 O O . PRO A 1 186 ? -9.921 -13.093 -15.193 1.00 55.38 186 PRO A O 1
ATOM 1486 N N . ARG A 1 187 ? -11.507 -14.142 -16.415 1.00 48.47 187 ARG A N 1
ATOM 1487 C CA . ARG A 1 187 ? -10.773 -15.408 -16.506 1.00 48.47 187 ARG A CA 1
ATOM 1488 C C . ARG A 1 187 ? -9.418 -15.134 -17.154 1.00 48.47 187 ARG A C 1
ATOM 1490 O O . ARG A 1 187 ? -9.337 -14.629 -18.267 1.00 48.47 187 ARG A O 1
ATOM 1497 N N . ARG A 1 188 ? -8.360 -15.457 -16.412 1.00 50.72 188 ARG A N 1
ATOM 1498 C CA . ARG A 1 188 ? -6.967 -15.345 -16.847 1.00 50.72 188 ARG A CA 1
ATOM 1499 C C . ARG A 1 188 ? -6.769 -16.141 -18.155 1.00 50.72 188 ARG A C 1
ATOM 1501 O O . ARG A 1 188 ? -7.248 -17.273 -18.207 1.00 50.72 188 ARG A O 1
ATOM 1508 N N . PRO A 1 189 ? -6.042 -15.606 -19.155 1.00 51.88 189 PRO A N 1
ATOM 1509 C CA . PRO A 1 189 ? -5.700 -16.351 -20.365 1.00 51.88 189 PRO A CA 1
ATOM 1510 C C . PRO A 1 189 ? -4.903 -17.626 -20.042 1.00 51.88 189 PRO A C 1
ATOM 1512 O O . PRO A 1 189 ? -4.096 -17.647 -19.103 1.00 51.88 189 PRO A O 1
ATOM 1515 N N . GLU A 1 190 ? -5.156 -18.700 -20.793 1.00 53.31 190 GLU A N 1
ATOM 1516 C CA . GLU A 1 190 ? -4.471 -19.984 -20.623 1.00 53.31 190 GLU A CA 1
ATOM 1517 C C . GLU A 1 190 ? -2.972 -19.842 -20.909 1.00 53.31 190 GLU A C 1
ATOM 1519 O O . GLU A 1 190 ? -2.547 -19.159 -21.840 1.00 53.31 190 GLU A O 1
ATOM 1524 N N . ARG A 1 191 ? -2.144 -20.460 -20.063 1.00 55.09 191 ARG A N 1
ATOM 1525 C CA . ARG A 1 191 ? -0.686 -20.408 -20.206 1.00 55.09 191 ARG A CA 1
ATOM 1526 C C . ARG A 1 191 ? -0.239 -21.519 -21.149 1.00 55.09 191 ARG A C 1
ATOM 1528 O O . ARG A 1 191 ? -0.458 -22.685 -20.831 1.00 55.09 191 ARG A O 1
ATOM 1535 N N . GLY A 1 192 ? 0.478 -21.173 -22.216 1.00 48.59 192 GLY A N 1
ATOM 1536 C CA . GLY A 1 192 ? 1.331 -22.135 -22.920 1.00 48.59 192 GLY A CA 1
ATOM 1537 C C . GLY A 1 192 ? 2.370 -22.723 -21.955 1.00 48.59 192 GLY A C 1
ATOM 1538 O O . GLY A 1 192 ? 2.859 -22.016 -21.072 1.00 48.59 192 GLY A O 1
ATOM 1539 N N . GLY A 1 193 ? 2.647 -24.025 -22.055 1.00 49.94 193 GLY A N 1
ATOM 1540 C CA . GLY A 1 193 ? 3.503 -24.759 -21.118 1.00 49.94 193 GLY A CA 1
ATOM 1541 C C . GLY A 1 193 ? 4.899 -24.143 -20.975 1.00 49.94 193 GLY A C 1
ATOM 1542 O O . GLY A 1 193 ? 5.684 -24.146 -21.915 1.00 49.94 193 GLY A O 1
ATOM 1543 N N . TRP A 1 194 ? 5.217 -23.629 -19.786 1.00 52.12 194 TRP A N 1
ATOM 1544 C CA . TRP A 1 194 ? 6.547 -23.110 -19.465 1.00 52.12 194 TRP A CA 1
ATOM 1545 C C . TRP A 1 194 ? 7.447 -24.241 -18.960 1.00 52.12 194 TRP A C 1
ATOM 1547 O O . TRP A 1 194 ? 7.175 -24.841 -17.918 1.00 52.12 194 TRP A O 1
ATOM 1557 N N . LEU A 1 195 ? 8.528 -24.504 -19.696 1.00 46.69 195 LEU A N 1
ATOM 1558 C CA . LEU A 1 195 ? 9.588 -25.442 -19.334 1.00 46.69 195 LEU A CA 1
ATOM 1559 C C . LEU A 1 195 ? 10.289 -24.968 -18.054 1.00 46.69 195 LEU A C 1
ATOM 1561 O O . LEU A 1 195 ? 10.818 -23.858 -17.983 1.00 46.69 195 LEU A O 1
ATOM 1565 N N . SER A 1 196 ? 10.305 -25.820 -17.030 1.00 46.75 196 SER A N 1
ATOM 1566 C CA . SER A 1 196 ? 11.044 -25.612 -15.785 1.00 46.75 196 SER A CA 1
ATOM 1567 C C . SER A 1 196 ? 12.551 -25.770 -16.024 1.00 46.75 196 SER A C 1
ATOM 1569 O O . SER A 1 196 ? 13.146 -26.790 -15.673 1.00 46.75 196 SER A O 1
ATOM 1571 N N . GLY A 1 197 ? 13.172 -24.779 -16.660 1.00 43.12 197 GLY A N 1
ATOM 1572 C CA . GLY A 1 197 ? 14.622 -24.703 -16.800 1.00 43.12 197 GLY A CA 1
ATOM 1573 C C . GLY A 1 197 ? 15.268 -24.378 -15.455 1.00 43.12 197 GLY A C 1
ATOM 1574 O O . GLY A 1 197 ? 15.043 -23.309 -14.890 1.00 43.12 197 GLY A O 1
ATOM 1575 N N . ARG A 1 198 ? 16.069 -25.309 -14.925 1.00 41.56 198 ARG A N 1
ATOM 1576 C CA . ARG A 1 198 ? 16.949 -25.087 -13.770 1.00 41.56 198 ARG A CA 1
ATOM 1577 C C . ARG A 1 198 ? 18.064 -24.122 -14.186 1.00 41.56 198 ARG A C 1
ATOM 1579 O O . ARG A 1 198 ? 19.109 -24.559 -14.650 1.00 41.56 198 ARG A O 1
ATOM 1586 N N . CYS A 1 199 ? 17.857 -22.817 -14.041 1.00 46.59 199 CYS A N 1
ATOM 1587 C CA . CYS A 1 199 ? 18.960 -21.863 -14.122 1.00 46.59 199 CYS A CA 1
ATOM 1588 C C . CYS A 1 199 ? 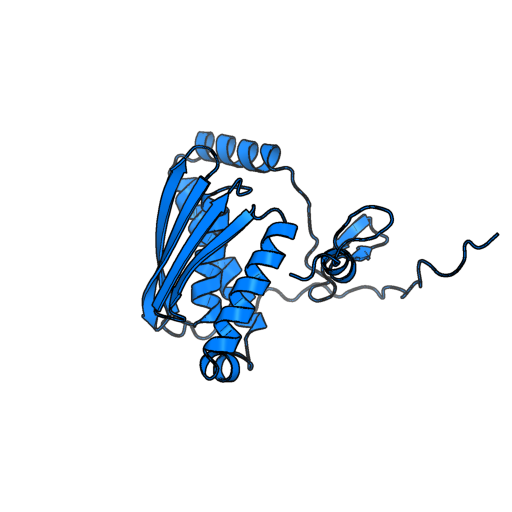19.744 -21.880 -12.802 1.00 46.59 199 CYS A C 1
ATOM 1590 O O . CYS A 1 199 ? 19.168 -21.676 -11.734 1.00 46.59 199 CYS A O 1
ATOM 1592 N N . CYS A 1 200 ? 21.060 -22.076 -12.923 1.00 44.12 200 CYS A N 1
ATOM 1593 C CA . CYS A 1 200 ? 22.092 -21.979 -11.883 1.00 44.12 200 CYS A CA 1
ATOM 1594 C C . CYS A 1 200 ? 22.392 -23.262 -11.087 1.00 44.12 200 CYS A C 1
ATOM 1596 O O . CYS A 1 200 ? 22.272 -23.296 -9.865 1.00 44.12 200 CYS A O 1
ATOM 1598 N N . ALA A 1 201 ? 22.899 -24.285 -11.774 1.00 42.97 201 ALA A N 1
ATOM 1599 C CA . ALA A 1 201 ? 23.888 -25.190 -11.194 1.00 42.97 201 ALA A CA 1
ATOM 1600 C C . ALA A 1 201 ? 25.038 -25.348 -12.201 1.00 42.97 201 ALA A C 1
ATOM 1602 O O . ALA A 1 201 ? 24.828 -25.903 -13.273 1.00 42.97 201 ALA A O 1
ATOM 1603 N N . GLY A 1 202 ? 26.226 -24.834 -11.868 1.00 42.41 202 GLY A N 1
ATOM 1604 C CA . GLY A 1 202 ? 27.473 -25.185 -12.558 1.00 42.41 202 GLY A CA 1
ATOM 1605 C C . GLY A 1 202 ? 28.080 -24.115 -13.468 1.00 42.41 202 GLY A C 1
ATOM 1606 O O . GLY A 1 202 ? 28.045 -24.244 -14.682 1.00 42.41 202 GLY A O 1
ATOM 1607 N N . LEU A 1 203 ? 28.730 -23.114 -12.874 1.00 46.38 203 LEU A N 1
ATOM 1608 C CA . LEU A 1 203 ? 29.985 -22.582 -13.417 1.00 46.38 203 LEU A CA 1
ATOM 1609 C C . LEU A 1 203 ? 31.019 -22.681 -12.293 1.00 46.38 203 LEU A C 1
ATOM 1611 O O . LEU A 1 203 ? 31.296 -21.713 -11.593 1.00 46.38 203 LEU A O 1
ATOM 1615 N N . GLY A 1 204 ? 31.475 -23.909 -12.049 1.00 55.69 204 GLY A N 1
ATOM 1616 C CA . GLY A 1 204 ? 32.731 -24.176 -11.360 1.00 55.69 204 GLY A CA 1
ATOM 1617 C C . GLY A 1 204 ? 33.723 -24.608 -12.430 1.00 55.69 204 GLY A C 1
ATOM 1618 O O . GLY A 1 204 ? 33.537 -25.675 -13.014 1.00 55.69 204 GLY A O 1
ATOM 1619 N N . GLY A 1 205 ? 34.674 -23.728 -12.736 1.00 49.69 205 GLY A N 1
ATOM 1620 C CA . GLY A 1 205 ? 35.934 -24.080 -13.386 1.00 49.69 205 GLY A CA 1
ATOM 1621 C C . GLY A 1 205 ? 36.993 -24.337 -12.328 1.00 49.69 205 GLY A C 1
ATOM 1622 O O . GLY A 1 205 ? 36.826 -23.794 -11.209 1.00 49.69 205 GLY A O 1
#

Radius of gyration: 19.08 Å; chains: 1; bounding box: 57×45×42 Å

Foldseek 3Di:
DPPPQADPVPGQGPVVVQQWDQDPVRFIHGPVGRVPTDDDDALVRVVVVVVVVCVVPNPVVLVVLLQVLLQVLLVVLLVVCVVVLVVLVVDVVNVVVVVVVVQVVVCSSQQANKDWPDDDQPFKTKIKGAQGSDQSSSLSNVNSNNCNNNQFHWDWDWDAPDVRIIMIMIGGDGHHDPPPDDDDPPPDDDDDDDDPDPPDDDPDD